Protein AF-A0A920AXR0-F1 (afdb_monomer)

Sequence (261 aa):
MNGILFGSPVDGLSISSFVSTNTSGTATLATNGSAYAVGYYDNSTDTWTNYTTGTVGGAGNFDIGKGYQMGTVSGGTQILAFTGTISSSDETQSIINNNAANSGSGRRWNLVANPYPSFINANDDADNTNNFLTTNVNKIDSNFLAIYGWDADGSGYTARGHDYNSNAAVYFAPGQAFMIASDDTSGENITFAEAMQTVSPASSDDFISGDVMENTEIFLRLYSYDELIEDAHIKFQDNMTLGLDPGYDLGIFSRRQTKGC

Radius of gyration: 21.31 Å; Cα contacts (8 Å, |Δi|>4): 565; chains: 1; bounding box: 56×51×58 Å

Nearest PDB structures (foldseek):
  4o8t-assembly1_B  TM=1.792E-01  e=6.322E+00  Streptococcus pneumoniae R6

pLDDT: mean 83.15, std 16.33, range [34.72, 98.31]

Structure (mmCIF, N/CA/C/O backbone):
data_AF-A0A920AXR0-F1
#
_entry.id   AF-A0A920AXR0-F1
#
loop_
_atom_site.group_PDB
_atom_site.id
_atom_site.type_symbol
_atom_site.label_atom_id
_atom_site.label_alt_id
_atom_site.label_comp_id
_atom_site.label_asym_id
_atom_site.label_entity_id
_atom_site.label_seq_id
_atom_site.pdbx_PDB_ins_code
_atom_site.Cartn_x
_atom_site.Cartn_y
_atom_site.Cartn_z
_atom_site.occupancy
_atom_site.B_iso_or_equiv
_atom_site.auth_seq_id
_atom_site.auth_comp_id
_atom_site.auth_asym_id
_atom_site.auth_atom_id
_atom_site.pdbx_PDB_model_num
ATOM 1 N N . MET A 1 1 ? -19.382 9.693 2.787 1.00 42.56 1 MET A N 1
ATOM 2 C CA . MET A 1 1 ? -18.134 9.136 3.344 1.00 42.56 1 MET A CA 1
ATOM 3 C C . MET A 1 1 ? -17.094 9.325 2.267 1.00 42.56 1 MET A C 1
ATOM 5 O O . MET A 1 1 ? -17.361 8.892 1.153 1.00 42.56 1 MET A O 1
ATOM 9 N N . ASN A 1 2 ? -15.992 10.005 2.561 1.00 51.44 2 ASN A N 1
ATOM 10 C CA . ASN A 1 2 ? -14.857 10.049 1.644 1.00 51.44 2 ASN A CA 1
ATOM 11 C C . ASN A 1 2 ? -14.029 8.806 1.971 1.00 51.44 2 ASN A C 1
ATOM 13 O O . ASN A 1 2 ? -13.492 8.709 3.073 1.00 51.44 2 ASN A O 1
ATOM 17 N N . GLY A 1 3 ? -14.076 7.800 1.097 1.00 60.34 3 GLY A N 1
ATOM 18 C CA . GLY A 1 3 ? -13.276 6.589 1.260 1.00 60.34 3 GLY A CA 1
ATOM 19 C C . GLY A 1 3 ? -11.819 6.894 0.930 1.00 60.34 3 GLY A C 1
ATOM 20 O O . GLY A 1 3 ? -11.555 7.537 -0.084 1.00 60.34 3 GLY A O 1
ATOM 21 N N . ILE A 1 4 ? -10.900 6.454 1.786 1.00 82.19 4 ILE A N 1
ATOM 22 C CA . ILE A 1 4 ? -9.450 6.583 1.604 1.00 82.19 4 ILE A CA 1
ATOM 23 C C . ILE A 1 4 ? -8.852 5.176 1.601 1.00 82.19 4 ILE A C 1
ATOM 25 O O . ILE A 1 4 ? -9.351 4.281 2.291 1.00 82.19 4 ILE A O 1
ATOM 29 N N . LEU A 1 5 ? -7.799 4.974 0.815 1.00 90.56 5 LEU A N 1
ATOM 30 C CA . LEU A 1 5 ? -7.034 3.733 0.799 1.00 90.56 5 LEU A CA 1
ATOM 31 C C . LEU A 1 5 ? -5.819 3.869 1.716 1.00 90.56 5 LEU A C 1
ATOM 33 O O . LEU A 1 5 ? -5.106 4.868 1.660 1.00 90.56 5 LEU A O 1
ATOM 37 N N . PHE A 1 6 ? -5.581 2.863 2.550 1.00 92.19 6 PHE A N 1
ATOM 38 C CA . PHE A 1 6 ? -4.518 2.884 3.552 1.00 92.19 6 PHE A CA 1
ATOM 39 C C . PHE A 1 6 ? -3.945 1.493 3.822 1.00 92.19 6 PHE A C 1
ATOM 41 O O . PHE A 1 6 ? -4.569 0.495 3.488 1.00 92.19 6 PHE A O 1
ATOM 48 N N . GLY A 1 7 ? -2.814 1.414 4.506 1.00 93.44 7 GLY A N 1
ATOM 49 C CA . GLY A 1 7 ? -2.329 0.223 5.194 1.00 93.44 7 GLY A CA 1
ATOM 50 C C . GLY A 1 7 ? -1.821 0.578 6.583 1.00 93.44 7 GLY A C 1
ATOM 51 O O . GLY A 1 7 ? -1.706 1.750 6.936 1.00 93.44 7 GLY A O 1
ATOM 52 N N . SER A 1 8 ? -1.554 -0.440 7.396 1.00 93.44 8 SER A N 1
ATOM 53 C CA . SER A 1 8 ? -0.967 -0.220 8.717 1.00 93.44 8 SER A CA 1
ATOM 54 C C . SER A 1 8 ? 0.531 0.075 8.569 1.00 93.44 8 SER A C 1
ATOM 56 O O . SER A 1 8 ? 1.240 -0.794 8.066 1.00 93.44 8 SER A O 1
ATOM 58 N N . PRO A 1 9 ? 1.039 1.231 9.040 1.00 90.38 9 PRO A N 1
ATOM 59 C CA . PRO A 1 9 ? 2.478 1.516 9.086 1.00 90.38 9 PRO A CA 1
ATOM 60 C C . PRO A 1 9 ? 3.168 0.865 10.304 1.00 90.38 9 PRO A C 1
ATOM 62 O O . PRO A 1 9 ? 4.292 1.209 10.667 1.00 90.38 9 PRO A O 1
ATOM 65 N N . VAL A 1 10 ? 2.443 -0.005 11.013 1.00 90.12 10 VAL A N 1
ATOM 66 C CA . VAL A 1 10 ? 2.895 -0.726 12.203 1.00 90.12 10 VAL A CA 1
ATOM 67 C C . VAL A 1 10 ? 2.489 -2.189 12.103 1.00 90.12 10 VAL A C 1
ATOM 69 O O . VAL A 1 10 ? 1.392 -2.512 11.637 1.00 90.12 10 VAL A O 1
ATOM 72 N N . ASP A 1 11 ? 3.348 -3.062 12.602 1.00 88.62 11 ASP A N 1
ATOM 73 C CA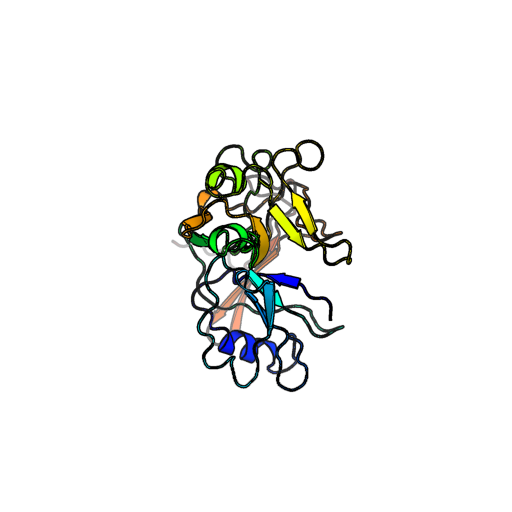 . ASP A 1 11 ? 3.080 -4.483 12.752 1.00 88.62 11 ASP A CA 1
ATOM 74 C C . ASP A 1 11 ? 2.321 -4.773 14.062 1.00 88.62 11 ASP A C 1
ATOM 76 O O . ASP A 1 11 ? 2.301 -3.979 15.012 1.00 88.62 11 ASP A O 1
ATOM 80 N N . GLY A 1 12 ? 1.656 -5.926 14.104 1.00 88.75 12 GLY A N 1
ATOM 81 C CA . GLY A 1 12 ? 0.988 -6.457 15.289 1.00 88.75 12 GLY A CA 1
ATOM 82 C C . GLY A 1 12 ? -0.349 -5.796 15.637 1.00 88.75 12 GLY A C 1
ATOM 83 O O . GLY A 1 12 ? -1.001 -6.216 16.597 1.00 88.75 12 GLY A O 1
ATOM 84 N N . LEU A 1 13 ? -0.796 -4.790 14.878 1.00 93.75 13 LEU A N 1
ATOM 85 C CA . LEU A 1 13 ? -2.069 -4.114 15.123 1.00 93.75 13 LEU A CA 1
ATOM 86 C C . LEU A 1 13 ? -3.248 -4.986 14.673 1.00 93.75 13 LEU A C 1
ATOM 88 O O . LEU A 1 13 ? -3.484 -5.186 13.479 1.00 93.75 13 LEU A O 1
ATOM 92 N N . SER A 1 14 ? -4.039 -5.460 15.639 1.00 96.94 14 SER A N 1
ATOM 93 C CA . SER A 1 14 ? -5.287 -6.159 15.338 1.00 96.94 14 SER A CA 1
ATOM 94 C C . SER A 1 14 ? -6.354 -5.210 14.796 1.00 96.94 14 SER A C 1
ATOM 96 O O . SER A 1 14 ? -6.549 -4.101 15.303 1.00 96.94 14 SER A O 1
ATOM 98 N N . ILE A 1 15 ? -7.103 -5.664 13.790 1.00 97.12 15 ILE A N 1
ATOM 99 C CA . ILE A 1 15 ? -8.173 -4.871 13.165 1.00 97.12 15 ILE A CA 1
ATOM 100 C C . ILE A 1 15 ? -9.278 -4.572 14.190 1.00 97.12 15 ILE A C 1
ATOM 102 O O . ILE A 1 15 ? -9.842 -3.478 14.212 1.00 97.12 15 ILE A O 1
ATOM 106 N N . SER A 1 16 ? -9.552 -5.512 15.098 1.00 96.56 16 SER A N 1
ATOM 107 C CA . SER A 1 16 ? -10.494 -5.315 16.205 1.00 96.56 16 SER A CA 1
ATOM 108 C C . SER A 1 16 ? -10.032 -4.254 17.202 1.00 96.56 16 SER A C 1
ATOM 110 O O . SER A 1 16 ? -10.850 -3.436 17.628 1.00 96.56 16 SER A O 1
ATOM 112 N N . SER A 1 17 ? -8.739 -4.214 17.540 1.00 95.38 17 SER A N 1
ATOM 113 C CA . SER A 1 17 ? -8.171 -3.179 18.411 1.00 95.38 17 SER A CA 1
ATOM 114 C C . SER A 1 17 ? -8.203 -1.808 17.740 1.00 95.38 17 SER A C 1
ATOM 116 O O . SER A 1 17 ? -8.628 -0.833 18.358 1.00 95.38 17 SER A O 1
ATOM 118 N N . PHE A 1 18 ? -7.846 -1.732 16.454 1.00 95.31 18 PHE A N 1
ATOM 119 C CA . PHE A 1 18 ? -7.953 -0.502 15.670 1.00 95.31 18 PHE A CA 1
ATOM 120 C C . PHE A 1 18 ? -9.382 0.045 15.662 1.00 95.31 18 PHE A C 1
ATOM 122 O O . PHE A 1 18 ? -9.596 1.220 15.961 1.00 95.31 18 PHE A O 1
ATOM 129 N N . VAL A 1 19 ? -10.370 -0.809 15.374 1.00 95.56 19 VAL A N 1
ATOM 130 C CA . VAL A 1 19 ? -11.785 -0.422 15.392 1.00 95.56 19 VAL A CA 1
ATOM 131 C C . VAL A 1 19 ? -12.202 0.044 16.784 1.00 95.56 19 VAL A C 1
ATOM 133 O O . VAL A 1 19 ? -12.813 1.102 16.904 1.00 95.56 19 VAL A O 1
ATOM 136 N N . SER A 1 20 ? -11.856 -0.698 17.838 1.00 93.69 20 SER A N 1
ATOM 137 C CA . SER A 1 20 ? -12.181 -0.327 19.220 1.00 93.69 20 SER A CA 1
ATOM 138 C C . SER A 1 20 ? -11.605 1.042 19.582 1.00 93.69 20 SER A C 1
ATOM 140 O O . SER A 1 20 ? -12.337 1.920 20.029 1.00 93.69 20 SER A O 1
ATOM 142 N N . THR A 1 21 ? -10.311 1.251 19.336 1.00 92.94 21 THR A N 1
ATOM 143 C CA . THR A 1 21 ? -9.610 2.508 19.624 1.00 92.94 21 THR A CA 1
ATOM 144 C C . THR A 1 21 ? -10.268 3.681 18.902 1.00 92.94 21 THR A C 1
ATOM 146 O O . THR A 1 21 ? -10.612 4.675 19.537 1.00 92.94 21 THR A O 1
ATOM 149 N N . ASN A 1 22 ? -10.540 3.537 17.603 1.00 92.50 22 ASN A N 1
ATOM 150 C CA . ASN A 1 22 ? -11.031 4.627 16.755 1.00 92.50 22 ASN A CA 1
ATOM 151 C C . ASN A 1 22 ? -12.560 4.815 16.758 1.00 92.50 22 ASN A C 1
ATOM 153 O O . ASN A 1 22 ? -13.075 5.747 16.136 1.00 92.50 22 ASN A O 1
ATOM 157 N N . THR A 1 23 ? -13.303 3.954 17.457 1.00 91.25 23 THR A N 1
ATOM 158 C CA . THR A 1 23 ? -14.745 4.136 17.720 1.00 91.25 23 THR A CA 1
ATOM 159 C C . THR A 1 23 ? -15.048 4.478 19.179 1.00 91.25 23 THR A C 1
ATOM 161 O O . THR A 1 23 ? -16.167 4.888 19.487 1.00 91.25 23 THR A O 1
ATOM 164 N N . SER A 1 24 ? -14.069 4.341 20.078 1.00 85.75 24 SER A N 1
ATOM 165 C CA . SER A 1 24 ? -14.197 4.732 21.481 1.00 85.75 24 SER A CA 1
ATOM 166 C C . SER A 1 24 ? -14.146 6.253 21.669 1.00 85.75 24 SER A C 1
ATOM 168 O O . SER A 1 24 ? -13.489 6.969 20.916 1.00 85.75 24 SER A O 1
ATOM 170 N N . GLY A 1 25 ? -14.838 6.764 22.693 1.00 84.19 25 GLY A N 1
ATOM 171 C CA . GLY A 1 25 ? -14.872 8.200 22.985 1.00 84.19 25 GLY A CA 1
ATOM 172 C C . GLY A 1 25 ? -15.502 9.015 21.851 1.00 84.19 25 GLY A C 1
ATOM 173 O O . GLY A 1 25 ? -16.613 8.719 21.406 1.00 84.19 25 GLY A O 1
ATOM 174 N N . THR A 1 26 ? -14.804 10.057 21.396 1.00 82.56 26 THR A N 1
ATOM 175 C CA . THR A 1 26 ? -15.186 10.797 20.186 1.00 82.56 26 THR A CA 1
ATOM 176 C C . THR A 1 26 ? -14.773 9.978 18.968 1.00 82.56 26 THR A C 1
ATOM 178 O O . THR A 1 26 ? -13.616 10.021 18.559 1.00 82.56 26 THR A O 1
ATOM 181 N N . ALA A 1 27 ? -15.720 9.227 18.403 1.00 83.56 27 ALA A N 1
ATOM 182 C CA . ALA A 1 27 ? -15.464 8.349 17.267 1.00 83.56 27 ALA A CA 1
ATOM 183 C C . ALA A 1 27 ? -14.869 9.107 16.069 1.00 83.56 27 ALA A C 1
ATOM 185 O O . ALA A 1 27 ? -15.409 10.123 15.621 1.00 83.56 27 ALA A O 1
ATOM 186 N N . THR A 1 28 ? -13.779 8.570 15.527 1.00 87.88 28 THR A N 1
ATOM 187 C CA . THR A 1 28 ? -13.103 9.080 14.327 1.00 87.88 28 THR A CA 1
ATOM 188 C C . THR A 1 28 ? -13.319 8.156 13.134 1.00 87.88 28 THR A C 1
ATOM 190 O O . THR A 1 28 ? -13.470 8.642 12.012 1.00 87.88 28 THR A O 1
ATOM 193 N N . LEU A 1 29 ? -13.434 6.845 13.368 1.00 90.81 29 LEU A N 1
ATOM 194 C CA . LEU A 1 29 ? -13.825 5.857 12.364 1.00 90.81 29 LEU A CA 1
ATOM 195 C C . LEU A 1 29 ? -15.343 5.889 12.140 1.00 90.81 29 LEU A C 1
ATOM 197 O O . LEU A 1 29 ? -16.127 5.774 13.086 1.00 90.81 29 LEU A O 1
ATOM 201 N N . ALA A 1 30 ? -15.773 6.014 10.884 1.00 91.62 30 ALA A N 1
ATOM 202 C CA . ALA A 1 30 ? -17.194 6.008 10.560 1.00 91.62 30 ALA A CA 1
ATOM 203 C C . ALA A 1 30 ? -17.813 4.611 10.728 1.00 91.62 30 ALA A C 1
ATOM 205 O O . ALA A 1 30 ? -17.175 3.579 10.518 1.00 91.62 30 ALA A O 1
ATOM 206 N N . THR A 1 31 ? -19.100 4.582 11.069 1.00 92.62 31 THR A N 1
ATOM 207 C CA . THR A 1 31 ? -19.897 3.353 11.157 1.00 92.62 31 THR A CA 1
ATOM 208 C C . THR A 1 31 ? -21.249 3.546 10.480 1.00 92.62 31 THR A C 1
ATOM 210 O O . THR A 1 31 ? -21.750 4.667 10.363 1.00 92.62 31 THR A O 1
ATOM 213 N N . ASN A 1 32 ? -21.842 2.454 10.001 1.00 91.00 32 ASN A N 1
ATOM 214 C CA . ASN A 1 32 ? -23.210 2.430 9.492 1.00 91.00 32 ASN A CA 1
ATOM 215 C C . ASN A 1 32 ? -23.889 1.130 9.931 1.00 91.00 32 ASN A C 1
ATOM 217 O O . ASN A 1 32 ? -23.602 0.051 9.408 1.00 91.00 32 ASN A O 1
ATOM 221 N N . GLY A 1 33 ? -24.763 1.231 10.935 1.00 91.50 33 GLY A N 1
ATOM 222 C CA . GLY A 1 33 ? -25.364 0.062 11.567 1.00 91.50 33 GLY A CA 1
ATOM 223 C C . GLY A 1 33 ? -24.287 -0.853 12.151 1.00 91.50 33 GLY A C 1
ATOM 224 O O . GLY A 1 33 ? -23.524 -0.442 13.019 1.00 91.50 33 GLY A O 1
ATOM 225 N N . SER A 1 34 ? -24.219 -2.092 11.665 1.00 94.31 34 SER A N 1
ATOM 226 C CA . SER A 1 34 ? -23.215 -3.075 12.086 1.00 94.31 34 SER A CA 1
ATOM 227 C C . SER A 1 34 ? -21.897 -3.000 11.314 1.00 94.31 34 SER A C 1
ATOM 229 O O . SER A 1 34 ? -20.988 -3.758 11.642 1.00 94.31 34 SER A O 1
ATOM 231 N N . ALA A 1 35 ? -21.793 -2.174 10.269 1.00 95.62 35 ALA A N 1
ATOM 232 C CA . ALA A 1 35 ? -20.591 -2.062 9.449 1.00 95.62 35 ALA A CA 1
ATOM 233 C C . ALA A 1 35 ? -19.656 -0.970 9.978 1.00 95.62 35 ALA A C 1
ATOM 235 O O . ALA A 1 35 ? -20.089 0.148 10.273 1.00 95.62 35 ALA A O 1
ATOM 236 N N . TYR A 1 36 ? -18.366 -1.283 10.032 1.00 95.50 36 TYR A N 1
ATOM 237 C CA . TYR A 1 36 ? -17.298 -0.312 10.233 1.00 95.50 36 TYR A CA 1
ATOM 238 C C . TYR A 1 36 ? -16.810 0.175 8.871 1.00 95.50 36 TYR A C 1
ATOM 240 O O . TYR A 1 36 ? -16.723 -0.610 7.927 1.00 95.50 36 TYR A O 1
ATOM 248 N N . ALA A 1 37 ? -16.469 1.457 8.754 1.00 94.00 37 ALA A N 1
ATOM 249 C CA . ALA A 1 37 ? -15.839 2.010 7.559 1.00 94.00 37 ALA A CA 1
ATOM 250 C C . ALA A 1 37 ? -14.352 1.631 7.516 1.00 94.00 37 ALA A C 1
ATOM 252 O O . ALA A 1 37 ? -13.482 2.489 7.470 1.00 94.00 37 ALA A O 1
ATOM 253 N N . VAL A 1 38 ? -14.076 0.332 7.599 1.00 95.56 38 VAL A N 1
ATOM 254 C CA . VAL A 1 38 ? -12.781 -0.295 7.364 1.00 95.56 38 VAL A CA 1
ATOM 255 C C . VAL A 1 38 ? -13.034 -1.629 6.671 1.00 95.56 38 VAL A C 1
ATOM 257 O O . VAL A 1 38 ? -13.939 -2.370 7.062 1.00 95.56 38 VAL A O 1
ATOM 260 N N . GLY A 1 39 ? -12.261 -1.943 5.639 1.00 96.12 39 GLY A N 1
ATOM 261 C CA . GLY A 1 39 ? -12.500 -3.120 4.815 1.00 96.12 39 GLY A CA 1
ATOM 262 C C . GLY A 1 39 ? -11.324 -3.490 3.928 1.00 96.12 39 GLY A C 1
ATOM 263 O O . GLY A 1 39 ? -10.346 -2.755 3.844 1.00 96.12 39 GLY A O 1
ATOM 264 N N . TYR A 1 40 ? -11.429 -4.628 3.256 1.00 96.44 40 TYR A N 1
ATOM 265 C CA . TYR A 1 40 ? -10.398 -5.143 2.358 1.00 96.44 40 TYR A CA 1
ATOM 266 C C . TYR A 1 40 ? -10.915 -5.253 0.923 1.00 96.44 40 TYR A C 1
ATOM 268 O O . TYR A 1 40 ? -12.125 -5.348 0.687 1.00 96.44 40 TYR A O 1
ATOM 276 N N . TYR A 1 41 ? -9.973 -5.253 -0.017 1.00 96.88 41 TYR A N 1
ATOM 277 C CA . TYR A 1 41 ? -10.206 -5.582 -1.417 1.00 96.88 41 TYR A CA 1
ATOM 278 C C . TYR A 1 41 ? -9.848 -7.047 -1.677 1.00 96.88 41 TYR A C 1
ATOM 280 O O . TYR A 1 41 ? -8.790 -7.513 -1.248 1.00 96.88 41 TYR A O 1
ATOM 288 N N . ASP A 1 42 ? -10.721 -7.764 -2.377 1.00 96.62 42 ASP A N 1
ATOM 289 C CA . ASP A 1 42 ? -10.474 -9.108 -2.889 1.00 96.62 42 ASP A CA 1
ATOM 290 C C . ASP A 1 42 ? -10.442 -9.067 -4.419 1.00 96.62 42 ASP A C 1
ATOM 292 O O . ASP A 1 42 ? -11.463 -8.883 -5.089 1.00 96.62 42 ASP A O 1
ATOM 296 N N . ASN A 1 43 ? -9.251 -9.259 -4.978 1.00 96.62 43 ASN A N 1
ATOM 297 C CA . ASN A 1 43 ? -9.042 -9.216 -6.418 1.00 96.62 43 ASN A CA 1
ATOM 298 C C . ASN A 1 43 ? -9.470 -10.502 -7.142 1.00 96.62 43 ASN A C 1
ATOM 300 O O . ASN A 1 43 ? -9.579 -10.489 -8.367 1.00 96.62 43 ASN A O 1
ATOM 304 N N . SER A 1 44 ? -9.754 -11.597 -6.431 1.00 96.75 44 SER A N 1
ATOM 305 C CA . SER A 1 44 ? -10.299 -12.818 -7.038 1.00 96.75 44 SER A CA 1
ATOM 306 C C . SER A 1 44 ? -11.754 -12.633 -7.467 1.00 96.75 44 SER A C 1
ATOM 308 O O . SER A 1 44 ? -12.174 -13.136 -8.508 1.00 96.75 44 SER A O 1
ATOM 310 N N . THR A 1 45 ? -12.505 -11.842 -6.698 1.00 95.88 45 THR A N 1
ATOM 311 C CA . THR A 1 45 ? -13.928 -11.566 -6.924 1.00 95.88 45 THR A CA 1
ATOM 312 C C . THR A 1 45 ? -14.214 -10.132 -7.369 1.00 95.88 45 THR A C 1
ATOM 314 O O . THR A 1 45 ? -15.342 -9.837 -7.754 1.00 95.88 45 THR A O 1
ATOM 317 N N . ASP A 1 46 ? -13.204 -9.256 -7.363 1.00 94.75 46 ASP A N 1
ATOM 318 C CA . ASP A 1 46 ? -13.333 -7.812 -7.597 1.00 94.75 46 ASP A CA 1
ATOM 319 C C . ASP A 1 46 ? -14.295 -7.131 -6.613 1.00 94.75 46 ASP A C 1
ATOM 321 O O . ASP A 1 46 ? -15.153 -6.331 -6.992 1.00 94.75 46 ASP A O 1
ATOM 325 N N . THR A 1 47 ? -14.185 -7.488 -5.332 1.00 95.50 47 THR A N 1
ATOM 326 C CA . THR A 1 47 ? -15.108 -7.011 -4.300 1.00 95.50 47 THR A CA 1
ATOM 327 C C . THR A 1 47 ? -14.412 -6.245 -3.189 1.00 95.50 47 THR A C 1
ATOM 329 O O . THR A 1 47 ? -13.278 -6.521 -2.803 1.00 95.50 47 THR A O 1
ATOM 332 N N . TRP A 1 48 ? -15.140 -5.271 -2.652 1.00 94.94 48 TRP A N 1
ATOM 333 C CA . TRP A 1 48 ? -14.766 -4.507 -1.472 1.00 94.94 48 TRP A CA 1
ATOM 334 C C . TRP A 1 48 ? -15.678 -4.911 -0.323 1.00 94.94 48 TRP A C 1
ATOM 336 O O . TRP A 1 48 ? -16.899 -4.767 -0.418 1.00 94.94 48 TRP A O 1
ATOM 346 N N . THR A 1 49 ? -15.095 -5.401 0.768 1.00 96.25 49 THR A N 1
ATOM 347 C CA . THR A 1 49 ? -15.859 -5.912 1.912 1.00 96.25 49 THR A CA 1
ATOM 348 C C . THR A 1 49 ? -15.483 -5.165 3.180 1.00 96.25 49 THR A C 1
ATOM 350 O O . THR A 1 49 ? -14.318 -5.141 3.573 1.00 96.25 49 THR A O 1
ATOM 353 N N . ASN A 1 50 ? -16.481 -4.576 3.842 1.00 96.88 50 ASN A N 1
ATOM 354 C CA . ASN A 1 50 ? -16.306 -3.930 5.141 1.00 96.88 50 ASN A CA 1
ATOM 355 C C . ASN A 1 50 ? -16.361 -4.945 6.280 1.00 96.88 50 ASN A C 1
ATOM 357 O O . ASN A 1 50 ? -17.165 -5.882 6.273 1.00 96.88 50 ASN A O 1
ATOM 361 N N . TYR A 1 51 ? -15.551 -4.708 7.307 1.00 97.56 51 TYR A N 1
ATOM 362 C CA . TYR A 1 51 ? -15.683 -5.420 8.566 1.00 97.56 51 TYR A CA 1
ATOM 363 C C . TYR A 1 51 ? -16.976 -5.012 9.270 1.00 97.56 51 TYR A C 1
ATOM 365 O O . TYR A 1 51 ? -17.436 -3.872 9.206 1.00 97.56 51 TYR A O 1
ATOM 373 N N . THR A 1 52 ? -17.568 -5.970 9.968 1.00 97.62 52 THR A N 1
ATOM 374 C CA . THR A 1 52 ? -18.805 -5.790 10.723 1.00 97.62 52 THR A CA 1
ATOM 375 C C . THR A 1 52 ? -18.587 -6.186 12.171 1.00 97.62 52 THR A C 1
ATOM 377 O O . THR A 1 52 ? -17.601 -6.850 12.495 1.00 97.62 52 THR A O 1
ATOM 380 N N . THR A 1 53 ? -19.537 -5.866 13.044 1.00 95.88 53 THR A N 1
ATOM 381 C CA . THR A 1 53 ? -19.551 -6.357 14.432 1.00 95.88 53 THR A CA 1
ATOM 382 C C . THR A 1 53 ? -19.396 -7.881 14.531 1.00 95.88 53 THR A C 1
ATOM 384 O O . THR A 1 53 ? -18.796 -8.366 15.484 1.00 95.88 53 THR A O 1
ATOM 387 N N . GLY A 1 54 ? -19.888 -8.638 13.541 1.00 96.75 54 GLY A N 1
ATOM 388 C CA . GLY A 1 54 ? -19.785 -10.098 13.500 1.00 96.75 54 GLY A CA 1
ATOM 389 C C . GLY A 1 54 ? -18.476 -10.642 12.919 1.00 96.75 54 GLY A C 1
ATOM 390 O O . GLY A 1 54 ? -18.143 -11.794 13.179 1.00 96.75 54 GLY A O 1
ATOM 391 N N . THR A 1 55 ? -17.728 -9.849 12.146 1.00 97.38 55 THR A N 1
ATOM 392 C CA . THR A 1 55 ? -16.505 -10.314 11.461 1.00 97.38 55 THR A CA 1
ATOM 393 C C . THR A 1 55 ? -15.224 -9.726 12.042 1.00 97.38 55 THR A C 1
ATOM 395 O O . THR A 1 55 ? -14.181 -10.371 11.982 1.00 97.38 55 THR A O 1
ATOM 398 N N . VAL A 1 56 ? -15.286 -8.543 12.662 1.00 96.88 56 VAL A N 1
ATOM 399 C CA . VAL A 1 56 ? -14.099 -7.822 13.146 1.00 96.88 56 VAL A CA 1
ATOM 400 C C . VAL A 1 56 ? -13.336 -8.589 14.234 1.00 96.88 56 VAL A C 1
ATOM 402 O O . VAL A 1 56 ? -12.110 -8.556 14.265 1.00 96.88 56 VAL A O 1
ATOM 405 N N . GLY A 1 57 ? -14.034 -9.333 15.101 1.00 95.69 57 GLY A N 1
ATOM 406 C CA . GLY A 1 57 ? -13.409 -10.079 16.201 1.00 95.69 57 GLY A CA 1
ATOM 407 C C . GLY A 1 57 ? -12.496 -11.223 15.746 1.00 95.69 57 GLY A C 1
ATOM 408 O O . GLY A 1 57 ? -11.578 -11.587 16.475 1.00 95.69 57 GLY A O 1
ATOM 409 N N . GLY A 1 58 ? -12.727 -11.762 14.545 1.00 95.25 58 GLY A N 1
ATOM 410 C CA . GLY A 1 58 ? -11.928 -12.831 13.937 1.00 95.25 58 GLY A CA 1
ATOM 411 C C . GLY A 1 58 ? -11.062 -12.370 12.763 1.00 95.25 58 GLY A C 1
ATOM 412 O O . GLY A 1 58 ? -10.511 -13.214 12.067 1.00 95.25 58 GLY A O 1
ATOM 413 N N . ALA A 1 59 ? -10.962 -11.060 12.518 1.00 95.25 59 ALA A N 1
ATOM 414 C CA . ALA A 1 59 ? -10.264 -10.514 11.353 1.00 95.25 59 ALA A CA 1
ATOM 415 C C . ALA A 1 59 ? -8.730 -10.651 11.426 1.00 95.25 59 ALA A C 1
ATOM 417 O O . ALA A 1 59 ? -8.066 -10.569 10.400 1.00 95.25 59 ALA A O 1
ATOM 418 N N . GLY A 1 60 ? -8.174 -10.872 12.622 1.00 96.56 60 GLY A N 1
ATOM 419 C CA . GLY A 1 60 ? -6.729 -10.928 12.835 1.00 96.56 60 GLY A CA 1
ATOM 420 C C . GLY A 1 60 ? -6.070 -9.547 12.812 1.00 96.56 60 GLY A C 1
ATOM 421 O O . GLY A 1 60 ? -6.686 -8.539 13.184 1.00 96.56 60 GLY A O 1
ATOM 422 N N . ASN A 1 61 ? -4.801 -9.526 12.412 1.00 96.31 61 ASN A N 1
ATOM 423 C CA . ASN A 1 61 ? -4.001 -8.312 12.290 1.00 96.31 61 ASN A CA 1
ATOM 424 C C . ASN A 1 61 ? -4.120 -7.703 10.900 1.00 96.31 61 ASN A C 1
ATOM 426 O O . ASN A 1 61 ? -4.445 -8.396 9.936 1.00 96.31 61 ASN A O 1
ATOM 430 N N . PHE A 1 62 ? -3.844 -6.404 10.803 1.00 96.50 62 PHE A N 1
ATOM 431 C CA . PHE A 1 62 ? -3.497 -5.837 9.511 1.00 96.50 62 PHE A CA 1
ATOM 432 C C . PHE A 1 62 ? -2.238 -6.538 9.000 1.00 96.50 62 PHE A C 1
ATOM 434 O O . PHE A 1 62 ? -1.209 -6.531 9.666 1.00 96.50 62 PHE A O 1
ATOM 441 N N . ASP A 1 63 ? -2.362 -7.170 7.838 1.00 95.75 63 ASP A N 1
ATOM 442 C CA . ASP A 1 63 ? -1.231 -7.717 7.090 1.00 95.75 63 ASP A CA 1
ATOM 443 C C . ASP A 1 63 ? -0.307 -6.575 6.634 1.00 95.75 63 ASP A C 1
ATOM 445 O O . ASP A 1 63 ? -0.790 -5.568 6.099 1.00 95.75 63 ASP A O 1
ATOM 449 N N . ILE A 1 64 ? 0.991 -6.694 6.907 1.00 94.25 64 ILE A N 1
ATOM 450 C CA . ILE A 1 64 ? 1.963 -5.622 6.677 1.00 94.25 64 ILE A CA 1
ATOM 451 C C . ILE A 1 64 ? 2.209 -5.441 5.179 1.00 94.25 64 ILE A C 1
ATOM 453 O O . ILE A 1 64 ? 2.374 -6.402 4.442 1.00 94.25 64 ILE A O 1
ATOM 457 N N . GLY A 1 65 ? 2.183 -4.199 4.699 1.00 95.38 65 GLY A N 1
ATOM 458 C CA . GLY A 1 65 ? 2.298 -3.913 3.266 1.00 95.38 65 GLY A CA 1
ATOM 459 C C . GLY A 1 65 ? 1.015 -4.172 2.461 1.00 95.38 65 GLY A C 1
ATOM 460 O O . GLY A 1 65 ? 0.948 -3.825 1.280 1.00 95.38 65 GLY A O 1
ATOM 461 N N . LYS A 1 66 ? -0.041 -4.717 3.078 1.00 97.12 66 LYS A N 1
ATOM 462 C CA . LYS A 1 66 ? -1.368 -4.837 2.464 1.00 97.12 66 LYS A CA 1
ATOM 463 C C . LYS A 1 66 ? -2.163 -3.550 2.631 1.00 97.12 66 LYS A C 1
ATOM 465 O O . LYS A 1 66 ? -2.174 -2.942 3.702 1.00 97.12 66 LYS A O 1
ATOM 470 N N . GLY A 1 67 ? -2.895 -3.169 1.587 1.00 96.81 67 GLY A N 1
ATOM 471 C CA . GLY A 1 67 ? -3.821 -2.050 1.667 1.00 96.81 67 GLY A CA 1
ATOM 472 C C . GLY A 1 67 ? -5.273 -2.464 1.942 1.00 96.81 67 GLY A C 1
ATOM 473 O O . GLY A 1 67 ? -5.706 -3.600 1.730 1.00 96.81 67 GLY A O 1
ATOM 474 N N . TYR A 1 68 ? -6.031 -1.493 2.428 1.00 96.31 68 TYR A N 1
ATOM 475 C CA . TYR A 1 68 ? -7.383 -1.564 2.958 1.00 96.31 68 TYR A CA 1
ATOM 476 C C . TYR A 1 68 ? -8.121 -0.272 2.588 1.00 96.31 68 TYR A C 1
ATOM 478 O O . TYR A 1 68 ? -7.511 0.745 2.262 1.00 96.31 68 TYR A O 1
ATOM 486 N N . GLN A 1 69 ? -9.447 -0.291 2.656 1.00 93.44 69 GLN A N 1
ATOM 487 C CA . GLN A 1 69 ? -10.266 0.920 2.578 1.00 93.44 69 GLN A CA 1
ATOM 488 C C . GLN A 1 69 ? -10.656 1.375 3.977 1.00 93.44 69 GLN A C 1
ATOM 490 O O . GLN A 1 69 ? -10.967 0.539 4.828 1.00 93.44 69 GLN A O 1
ATOM 495 N N . MET A 1 70 ? -10.707 2.683 4.199 1.00 90.19 70 MET A N 1
ATOM 496 C CA . MET A 1 70 ? -11.252 3.284 5.411 1.00 90.19 70 MET A C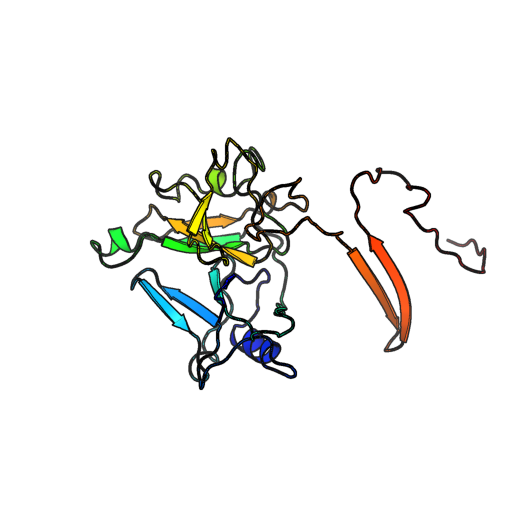A 1
ATOM 497 C C . MET A 1 70 ? -12.142 4.491 5.117 1.00 90.19 70 MET A C 1
ATOM 499 O O . MET A 1 70 ? -12.077 5.090 4.046 1.00 90.19 70 MET A O 1
ATOM 503 N N . GLY A 1 71 ? -12.951 4.883 6.099 1.00 88.31 71 GLY A N 1
ATOM 504 C CA . GLY A 1 71 ? -13.693 6.136 6.091 1.00 88.31 71 GLY A CA 1
ATOM 505 C C . GLY A 1 71 ? -13.783 6.747 7.484 1.00 88.31 71 GLY A C 1
ATOM 506 O O . GLY A 1 71 ? -14.057 6.063 8.472 1.00 88.31 71 GLY A O 1
ATOM 507 N N . THR A 1 72 ? -13.589 8.058 7.561 1.00 87.19 72 THR A N 1
ATOM 508 C CA . THR A 1 72 ? -13.686 8.825 8.806 1.00 87.19 72 THR A CA 1
ATOM 509 C C . THR A 1 72 ? -15.062 9.467 8.973 1.00 87.19 72 THR A C 1
ATOM 511 O O . THR A 1 72 ? -15.843 9.616 8.023 1.00 87.19 72 THR A O 1
ATOM 514 N N . VAL A 1 73 ? -15.393 9.834 10.211 1.00 85.25 73 VAL A N 1
ATOM 515 C CA . VAL A 1 73 ? -16.595 10.616 10.522 1.00 85.25 73 VAL A CA 1
ATOM 516 C C . VAL A 1 73 ? -16.478 12.000 9.877 1.00 85.25 73 VAL A C 1
ATOM 518 O O . VAL A 1 73 ? -15.501 12.719 10.085 1.00 85.25 73 VAL A O 1
ATOM 521 N N . SER A 1 74 ? -17.493 12.389 9.101 1.00 79.69 74 SER A N 1
ATOM 522 C CA . SER A 1 74 ? -17.535 13.701 8.444 1.00 79.69 74 SER A CA 1
ATOM 523 C C . SER A 1 74 ? -17.504 14.831 9.478 1.00 79.69 74 SER A C 1
ATOM 525 O O . SER A 1 74 ? -18.298 14.827 10.417 1.00 79.69 74 SER A O 1
ATOM 527 N N . GLY A 1 75 ? -16.580 15.783 9.313 1.00 69.50 75 GLY A N 1
ATOM 528 C CA . GLY A 1 75 ? -16.390 16.901 10.245 1.00 69.50 75 GLY A CA 1
ATOM 529 C C . GLY A 1 75 ? -15.715 16.533 11.575 1.00 69.50 75 GLY A C 1
ATOM 530 O O . GLY A 1 75 ? -15.634 17.386 12.456 1.00 69.50 75 GLY A O 1
ATOM 531 N N . GLY A 1 76 ? -15.250 15.287 11.741 1.00 67.88 76 GLY A N 1
ATOM 532 C CA . GLY A 1 76 ? -14.419 14.871 12.874 1.00 67.88 76 GLY A CA 1
ATOM 533 C C . GLY A 1 76 ? -12.963 15.329 12.737 1.00 67.88 76 GLY A C 1
ATOM 534 O O . GLY A 1 76 ? -12.600 16.015 11.784 1.00 67.88 76 GLY A O 1
ATOM 535 N N . THR A 1 77 ? -12.097 14.906 13.664 1.00 68.38 77 THR A N 1
ATOM 536 C CA . THR A 1 77 ? -10.652 15.204 13.588 1.00 68.38 77 THR A CA 1
ATOM 537 C C . THR A 1 77 ? -9.986 14.588 12.359 1.00 68.38 77 THR A C 1
ATOM 539 O O . THR A 1 77 ? -8.933 15.058 11.959 1.00 68.38 77 THR A O 1
ATOM 542 N N . GLN A 1 78 ? -10.595 13.550 11.765 1.00 74.00 78 GLN A N 1
ATOM 543 C CA . GLN A 1 78 ? -10.055 12.772 10.638 1.00 74.00 78 GLN A CA 1
ATOM 544 C C . GLN A 1 78 ? -8.707 12.098 10.951 1.00 74.00 78 GLN A C 1
ATOM 546 O O . GLN A 1 78 ? -8.045 11.595 10.053 1.00 74.00 78 GLN A O 1
ATOM 551 N N . ILE A 1 79 ? -8.341 12.031 12.234 1.00 80.44 79 ILE A N 1
ATOM 552 C CA . ILE A 1 79 ? -7.126 11.384 12.723 1.00 80.44 79 ILE A CA 1
ATOM 553 C C . ILE A 1 79 ? -7.505 10.000 13.244 1.00 80.44 79 ILE A C 1
ATOM 555 O O . ILE A 1 79 ? -8.324 9.872 14.158 1.00 80.44 79 ILE A O 1
ATOM 559 N N . LEU A 1 80 ? -6.906 8.970 12.655 1.00 84.81 80 LEU A N 1
ATOM 560 C CA . LEU A 1 80 ? -7.043 7.583 13.085 1.00 84.81 80 LEU A CA 1
ATOM 561 C C . LEU A 1 80 ? -5.734 7.130 13.732 1.00 84.81 80 LEU A C 1
ATOM 563 O O . LEU A 1 80 ? -4.654 7.355 13.193 1.00 84.81 80 LEU A O 1
ATOM 567 N N . ALA A 1 81 ? -5.834 6.503 14.899 1.00 86.94 81 ALA A N 1
ATOM 568 C CA . ALA A 1 81 ? -4.687 6.032 15.655 1.00 86.94 81 ALA A CA 1
ATOM 569 C C . ALA A 1 81 ? -4.285 4.620 15.218 1.00 86.9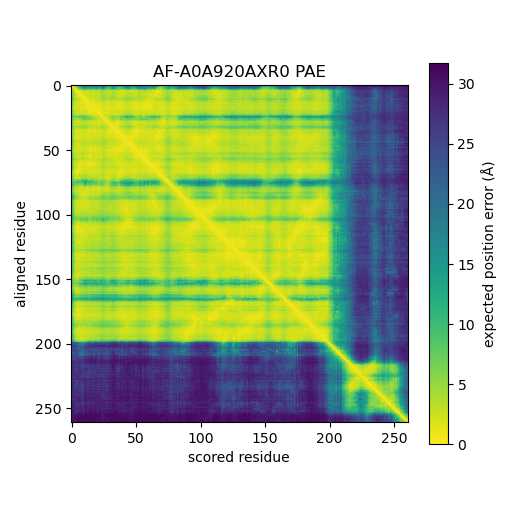4 81 ALA A C 1
ATOM 571 O O . ALA A 1 81 ? -5.097 3.688 15.254 1.00 86.94 81 ALA A O 1
ATOM 572 N N . PHE A 1 82 ? -3.009 4.479 14.871 1.00 89.50 82 PHE A N 1
ATOM 573 C CA . PHE A 1 82 ? -2.321 3.212 14.659 1.00 89.50 82 PHE A CA 1
ATOM 574 C C . PHE A 1 82 ? -1.337 3.015 15.809 1.00 89.50 82 PHE A C 1
ATOM 576 O O . PHE A 1 82 ? -0.557 3.908 16.131 1.00 89.50 82 PHE A O 1
ATOM 583 N N . THR A 1 83 ? -1.396 1.867 16.477 1.00 87.06 83 THR A N 1
ATOM 584 C CA . THR A 1 83 ? -0.525 1.572 17.620 1.00 87.06 83 THR A CA 1
ATOM 585 C C . THR A 1 83 ? -0.012 0.152 17.497 1.00 87.06 83 THR A C 1
ATOM 587 O O . THR A 1 83 ? -0.790 -0.797 17.510 1.00 87.06 83 THR A O 1
ATOM 590 N N . GLY A 1 84 ? 1.300 0.018 17.373 1.00 87.38 84 GLY A N 1
ATOM 591 C CA . GLY A 1 84 ? 1.973 -1.252 17.153 1.00 87.38 84 GLY A CA 1
ATOM 592 C C . GLY A 1 84 ? 3.481 -1.051 17.125 1.00 87.38 84 GLY A C 1
ATOM 593 O O . GLY A 1 84 ? 3.986 -0.023 17.583 1.00 87.38 84 GLY A O 1
ATOM 594 N N . THR A 1 85 ? 4.194 -2.035 16.596 1.00 88.56 85 THR A N 1
ATOM 595 C CA . THR A 1 85 ? 5.649 -1.982 16.435 1.00 88.56 85 THR A CA 1
ATOM 596 C C . THR A 1 85 ? 6.008 -1.488 15.044 1.00 88.56 85 THR A C 1
ATOM 598 O O . THR A 1 85 ? 5.409 -1.917 14.064 1.00 88.56 85 THR A O 1
ATOM 601 N N . ILE A 1 86 ? 6.989 -0.597 14.939 1.00 88.62 86 ILE A N 1
ATOM 602 C CA . ILE A 1 86 ? 7.525 -0.198 13.634 1.00 88.62 86 ILE A CA 1
ATOM 603 C C . ILE A 1 86 ? 8.327 -1.357 13.038 1.00 88.62 86 ILE A C 1
ATOM 605 O O . ILE A 1 86 ? 9.030 -2.055 13.774 1.00 88.62 86 ILE A O 1
ATOM 609 N N . SER A 1 87 ? 8.233 -1.547 11.723 1.00 87.12 87 SER A N 1
ATOM 610 C CA . SER A 1 87 ? 9.167 -2.427 11.026 1.00 87.12 87 SER A CA 1
ATOM 611 C C . SER A 1 87 ? 10.519 -1.731 10.855 1.00 87.12 87 SER A C 1
ATOM 613 O O . SER A 1 87 ? 10.581 -0.535 10.564 1.00 87.12 87 SER A O 1
ATOM 615 N N . SER A 1 88 ? 11.594 -2.491 11.050 1.00 86.88 88 SER A N 1
ATOM 616 C CA . SER A 1 88 ? 12.984 -2.080 10.823 1.00 86.88 88 SER A CA 1
ATOM 617 C C . SER A 1 88 ? 13.710 -3.074 9.909 1.00 86.88 88 SER A C 1
ATOM 619 O O . SER A 1 88 ? 14.891 -3.355 10.101 1.00 86.88 88 SER A O 1
ATOM 621 N N . SER A 1 89 ? 12.969 -3.723 9.013 1.00 92.94 89 SER A N 1
ATOM 622 C CA . SER A 1 89 ? 13.486 -4.695 8.052 1.00 92.94 89 SER A CA 1
ATOM 623 C C . SER A 1 89 ? 12.775 -4.547 6.716 1.00 92.94 89 SER A C 1
ATOM 625 O O . SER A 1 89 ? 11.742 -3.883 6.627 1.00 92.94 89 SER A O 1
ATOM 627 N N . ASP A 1 90 ? 13.315 -5.187 5.681 1.00 96.56 90 ASP A N 1
ATOM 628 C CA . ASP A 1 90 ? 12.605 -5.354 4.416 1.00 96.56 90 ASP A CA 1
ATOM 629 C C . ASP A 1 90 ? 11.275 -6.074 4.660 1.00 96.56 90 ASP A C 1
ATOM 631 O O . ASP A 1 90 ? 11.234 -7.140 5.280 1.00 96.56 90 ASP A O 1
ATOM 635 N N . GLU A 1 91 ? 10.198 -5.494 4.143 1.00 97.00 91 GLU A N 1
ATOM 636 C CA . GLU A 1 91 ? 8.856 -6.055 4.210 1.00 97.00 91 GLU A CA 1
ATOM 637 C C . GLU A 1 91 ? 8.441 -6.615 2.857 1.00 97.00 91 GLU A C 1
ATOM 639 O O . GLU A 1 91 ? 8.855 -6.140 1.796 1.00 97.00 91 GLU A O 1
ATOM 644 N N . THR A 1 92 ? 7.592 -7.639 2.875 1.00 97.38 92 THR A N 1
ATOM 645 C CA . THR A 1 92 ? 7.102 -8.251 1.640 1.00 97.38 92 THR A CA 1
ATOM 646 C C . THR A 1 92 ? 5.604 -8.438 1.664 1.00 97.38 92 THR A C 1
ATOM 648 O O . THR A 1 92 ? 5.066 -8.894 2.667 1.00 97.38 92 THR A O 1
ATOM 651 N N . GLN A 1 93 ? 4.954 -8.188 0.530 1.00 97.50 93 GLN A N 1
ATOM 652 C CA . GLN A 1 93 ? 3.523 -8.413 0.366 1.00 97.50 93 GLN A CA 1
ATOM 653 C C . GLN A 1 93 ? 3.271 -9.346 -0.813 1.00 97.50 93 GLN A C 1
ATOM 655 O O . GLN A 1 93 ? 3.813 -9.150 -1.901 1.00 97.50 93 GLN A O 1
ATOM 660 N N . SER A 1 94 ? 2.414 -10.346 -0.610 1.00 97.62 94 SER A N 1
ATOM 661 C CA . SER A 1 94 ? 2.011 -11.239 -1.693 1.00 97.62 94 SER A CA 1
ATOM 662 C C . SER A 1 94 ? 1.013 -10.559 -2.629 1.00 97.62 94 SER A C 1
ATOM 664 O O . SER A 1 94 ? 0.052 -9.928 -2.174 1.00 97.62 94 SER A O 1
ATOM 666 N N . ILE A 1 95 ? 1.238 -10.722 -3.929 1.00 98.31 95 ILE A N 1
ATOM 667 C CA . ILE A 1 95 ? 0.390 -10.263 -5.024 1.00 98.31 95 ILE A CA 1
ATOM 668 C C . ILE A 1 95 ? 0.140 -11.392 -6.018 1.00 98.31 95 ILE A C 1
ATOM 670 O O . ILE A 1 95 ? 0.945 -12.310 -6.144 1.00 98.31 95 ILE A O 1
ATOM 674 N N . ILE A 1 96 ? -0.988 -11.326 -6.724 1.00 98.19 96 ILE A N 1
ATOM 675 C CA . ILE A 1 96 ? -1.366 -12.323 -7.731 1.00 98.19 96 ILE A CA 1
ATOM 676 C C . ILE A 1 96 ? -2.186 -11.703 -8.861 1.00 98.19 96 ILE A C 1
ATOM 678 O O . ILE A 1 96 ? -3.015 -10.810 -8.651 1.00 98.19 96 ILE A O 1
ATOM 682 N N . ASN A 1 97 ? -2.004 -12.215 -10.073 1.00 98.00 97 ASN A N 1
ATOM 683 C CA . ASN A 1 97 ? -2.832 -11.923 -11.228 1.00 98.00 97 ASN A CA 1
ATOM 684 C C . ASN A 1 97 ? -4.049 -12.857 -11.294 1.00 98.00 97 ASN A C 1
ATOM 686 O O . ASN A 1 97 ? -4.104 -13.795 -12.093 1.00 98.00 97 ASN A O 1
ATOM 690 N N . ASN A 1 98 ? -5.073 -12.567 -10.486 1.00 97.81 98 ASN A N 1
ATOM 691 C CA . ASN A 1 98 ? -6.306 -13.359 -10.465 1.00 97.81 98 ASN A CA 1
ATOM 692 C C . ASN A 1 98 ? -7.122 -13.261 -11.763 1.00 97.81 98 ASN A C 1
ATOM 694 O O . ASN A 1 98 ? -7.941 -14.134 -12.040 1.00 97.81 98 ASN A O 1
ATOM 698 N N . ASN A 1 99 ? -6.886 -12.243 -12.598 1.00 96.06 99 ASN A N 1
ATOM 699 C CA . ASN A 1 99 ? -7.506 -12.179 -13.918 1.00 96.06 99 ASN A CA 1
ATOM 700 C C . ASN A 1 99 ? -7.005 -13.322 -14.808 1.00 96.06 99 ASN A C 1
ATOM 702 O O . ASN A 1 99 ? -7.809 -14.088 -15.328 1.00 96.06 99 ASN A O 1
ATOM 706 N N . ALA A 1 100 ? -5.689 -13.467 -14.955 1.00 95.31 100 ALA A N 1
ATOM 707 C CA . ALA A 1 100 ? -5.115 -14.529 -15.772 1.00 95.31 100 ALA A CA 1
ATOM 708 C C . ALA A 1 100 ? -5.251 -15.906 -15.099 1.00 95.31 100 ALA A C 1
ATOM 710 O O . ALA A 1 100 ? -5.650 -16.863 -15.764 1.00 95.31 100 ALA A O 1
ATOM 711 N N . ALA A 1 101 ? -5.020 -15.997 -13.783 1.00 96.62 101 ALA A N 1
ATOM 712 C CA . ALA A 1 101 ? -5.113 -17.252 -13.030 1.00 96.62 101 ALA A CA 1
ATOM 713 C C . ALA A 1 101 ? -6.505 -17.905 -13.116 1.00 96.62 101 ALA A C 1
ATOM 715 O O . ALA A 1 101 ? -6.619 -19.125 -13.213 1.00 96.62 101 ALA A O 1
ATOM 716 N N . ASN A 1 102 ? -7.567 -17.095 -13.165 1.00 95.31 102 ASN A N 1
ATOM 717 C CA . ASN A 1 102 ? -8.949 -17.574 -13.181 1.00 95.31 102 ASN A CA 1
ATOM 718 C C . ASN A 1 102 ? -9.641 -17.355 -14.539 1.00 95.31 102 ASN A C 1
ATOM 720 O O . ASN A 1 102 ? -10.855 -17.160 -14.599 1.00 95.31 102 ASN A O 1
ATOM 724 N N . SER A 1 103 ? -8.889 -17.375 -15.648 1.00 94.31 103 SER A N 1
ATOM 725 C CA . SER A 1 103 ? -9.445 -17.305 -17.016 1.00 94.31 103 SER A CA 1
ATOM 726 C C . SER A 1 103 ? -10.365 -16.095 -17.266 1.00 94.31 103 SER A C 1
ATOM 728 O O . SER A 1 103 ? -11.411 -16.202 -17.905 1.00 94.31 103 SER A O 1
ATOM 730 N N . GLY A 1 104 ? -9.986 -14.933 -16.739 1.00 91.62 104 GLY A N 1
ATOM 731 C CA . GLY A 1 104 ? -10.721 -13.670 -16.819 1.00 91.62 104 GLY A CA 1
ATOM 732 C C . GLY A 1 104 ? -11.657 -13.400 -15.637 1.00 91.62 104 GLY A C 1
ATOM 733 O O . GLY A 1 104 ? -12.192 -12.295 -15.539 1.00 91.62 104 GLY A O 1
ATOM 734 N N . SER A 1 105 ? -11.842 -14.361 -14.726 1.00 90.06 105 SER A N 1
ATOM 735 C CA . SER A 1 105 ? -12.653 -14.200 -13.514 1.00 90.06 105 SER A CA 1
ATOM 736 C C . SER A 1 105 ? -11.833 -13.574 -12.380 1.00 90.06 105 SER A C 1
ATOM 738 O O . SER A 1 105 ? -11.254 -14.275 -11.561 1.00 90.06 105 SER A O 1
ATOM 740 N N . GLY A 1 106 ? -11.771 -12.245 -12.336 1.00 94.19 106 GLY A N 1
ATOM 741 C CA . GLY A 1 106 ? -11.055 -11.495 -11.301 1.00 94.19 106 GLY A CA 1
ATOM 742 C C . GLY A 1 106 ? -10.187 -10.388 -11.888 1.00 94.19 106 GLY A C 1
ATOM 743 O O . GLY A 1 106 ? -10.276 -10.042 -13.075 1.00 94.19 106 GLY A O 1
ATOM 744 N N . ARG A 1 107 ? -9.325 -9.811 -11.054 1.00 96.81 107 ARG A N 1
ATOM 745 C CA . ARG A 1 107 ? -8.456 -8.684 -11.396 1.00 96.81 107 ARG A CA 1
ATOM 746 C C . ARG A 1 107 ? -6.993 -9.017 -11.148 1.00 96.81 107 ARG A C 1
ATOM 748 O O . ARG A 1 107 ? -6.649 -9.817 -10.290 1.00 96.81 107 ARG A O 1
ATOM 755 N N . ARG A 1 108 ? -6.129 -8.359 -11.920 1.00 96.56 108 ARG A N 1
ATOM 756 C CA . ARG A 1 108 ? -4.673 -8.372 -11.711 1.00 96.56 108 ARG A CA 1
ATOM 757 C C . ARG A 1 108 ? -4.203 -7.373 -10.655 1.00 96.56 108 ARG A C 1
ATOM 759 O O . ARG A 1 108 ? -3.037 -7.366 -10.286 1.00 96.56 108 ARG A O 1
ATOM 766 N N . TRP A 1 109 ? -5.115 -6.503 -10.231 1.00 97.38 109 TRP A N 1
ATOM 767 C CA . TRP A 1 109 ? -4.855 -5.407 -9.314 1.00 97.38 109 TRP A CA 1
ATOM 768 C C . TRP A 1 109 ? -4.768 -5.932 -7.890 1.00 97.38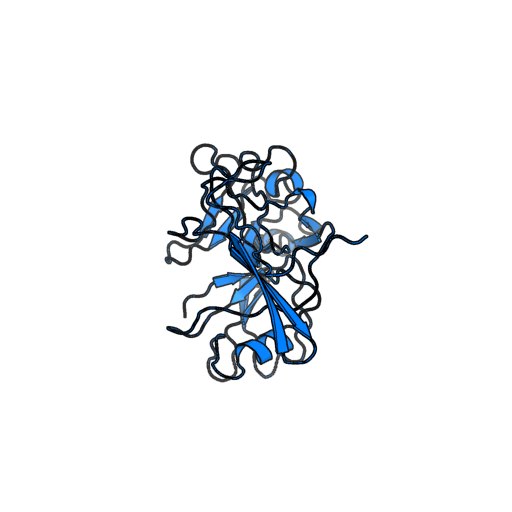 109 TRP A C 1
ATOM 770 O O . TRP A 1 109 ? -5.633 -6.686 -7.456 1.00 97.38 109 TRP A O 1
ATOM 780 N N . ASN A 1 110 ? -3.719 -5.547 -7.182 1.00 98.25 110 ASN A N 1
ATOM 781 C CA . ASN A 1 110 ? -3.504 -5.866 -5.783 1.00 98.25 110 ASN A CA 1
ATOM 782 C C . ASN A 1 110 ? -3.394 -4.546 -5.031 1.00 98.25 110 ASN A C 1
ATOM 784 O O . ASN A 1 110 ? -2.649 -3.659 -5.450 1.00 98.25 110 ASN A O 1
ATOM 788 N N . LEU A 1 111 ? -4.160 -4.421 -3.950 1.00 97.75 111 LEU A N 1
ATOM 789 C CA . LEU A 1 111 ? -4.118 -3.252 -3.089 1.00 97.75 111 LEU A CA 1
ATOM 790 C C . LEU A 1 111 ? -3.022 -3.458 -2.046 1.00 97.75 111 LEU A C 1
ATOM 792 O O . LEU A 1 111 ? -3.146 -4.307 -1.160 1.00 97.75 111 LEU A O 1
ATOM 796 N N . VAL A 1 112 ? -1.961 -2.676 -2.163 1.00 97.81 112 VAL A N 1
ATOM 797 C CA . VAL A 1 112 ? -0.787 -2.716 -1.289 1.00 97.81 112 VAL A CA 1
ATOM 798 C C . VAL A 1 112 ? -0.593 -1.342 -0.659 1.00 97.81 112 VAL A C 1
ATOM 800 O O . VAL A 1 112 ? -1.231 -0.375 -1.072 1.00 97.81 112 VAL A O 1
ATOM 803 N N . ALA A 1 113 ? 0.232 -1.247 0.371 1.00 96.19 113 ALA A N 1
ATOM 804 C CA . ALA A 1 113 ? 0.437 -0.008 1.099 1.00 96.19 113 ALA A CA 1
ATOM 805 C C . ALA A 1 113 ? 1.860 0.117 1.610 1.00 96.19 113 ALA A C 1
ATOM 807 O O . ALA A 1 113 ? 2.512 -0.889 1.862 1.00 96.19 113 ALA A O 1
ATOM 808 N N . ASN A 1 114 ? 2.311 1.353 1.808 1.00 95.25 114 ASN A N 1
ATOM 809 C CA . ASN A 1 114 ? 3.581 1.618 2.464 1.00 95.25 114 ASN A CA 1
ATOM 810 C C . ASN A 1 114 ? 3.553 1.073 3.913 1.00 95.25 114 ASN A C 1
ATOM 812 O O . ASN A 1 114 ? 2.763 1.573 4.723 1.00 95.25 114 ASN A O 1
ATOM 816 N N . PRO A 1 115 ? 4.387 0.069 4.252 1.00 95.62 115 PRO A N 1
ATOM 817 C CA . PRO A 1 115 ? 4.406 -0.537 5.582 1.00 95.62 115 PRO A CA 1
ATOM 818 C C . PRO A 1 115 ? 5.168 0.299 6.618 1.00 95.62 115 PRO A C 1
ATOM 820 O O . PRO A 1 115 ? 5.145 -0.036 7.801 1.00 95.62 115 PRO A O 1
ATOM 823 N N . TYR A 1 116 ? 5.857 1.362 6.198 1.00 93.06 116 TYR A N 1
ATOM 824 C CA . TYR A 1 116 ? 6.738 2.134 7.061 1.00 93.06 116 TYR A CA 1
ATOM 825 C C . TYR A 1 116 ? 6.078 3.416 7.584 1.00 93.06 116 TYR A C 1
ATOM 827 O O . TYR A 1 116 ? 5.238 4.018 6.909 1.00 93.06 116 TYR A O 1
ATOM 835 N N . PRO A 1 117 ? 6.494 3.898 8.770 1.00 89.50 117 PRO A N 1
ATOM 836 C CA . PRO A 1 117 ? 6.107 5.202 9.303 1.00 89.50 117 PRO A CA 1
ATOM 837 C C . PRO A 1 117 ? 6.878 6.373 8.652 1.00 89.50 117 PRO A C 1
ATOM 839 O O . PRO A 1 117 ? 6.924 7.465 9.213 1.00 89.50 117 PRO A O 1
ATOM 842 N N . SER A 1 118 ? 7.511 6.155 7.498 1.00 88.75 118 SER A N 1
ATOM 843 C CA . SER A 1 118 ? 8.277 7.139 6.725 1.00 88.75 118 SER A CA 1
ATOM 844 C C . SER A 1 118 ? 7.830 7.120 5.262 1.00 88.75 118 SER A C 1
ATOM 846 O O . SER A 1 118 ? 7.098 6.217 4.848 1.00 88.75 118 SER A O 1
ATOM 848 N N . PHE A 1 119 ? 8.236 8.118 4.476 1.00 90.75 119 PHE A N 1
ATOM 849 C CA . PHE A 1 119 ? 7.985 8.070 3.041 1.00 90.75 119 PHE A CA 1
ATOM 850 C C . PHE A 1 119 ? 8.838 6.980 2.399 1.00 90.75 119 PHE A C 1
ATOM 852 O O . PHE A 1 119 ? 9.918 6.679 2.894 1.00 90.75 119 PHE A O 1
ATOM 859 N N . ILE A 1 120 ? 8.398 6.427 1.273 1.00 93.62 120 ILE A N 1
ATOM 860 C CA . ILE A 1 120 ? 9.242 5.558 0.441 1.00 93.62 120 ILE A CA 1
ATOM 861 C C . ILE A 1 120 ? 9.391 6.129 -0.968 1.00 93.62 120 ILE A C 1
A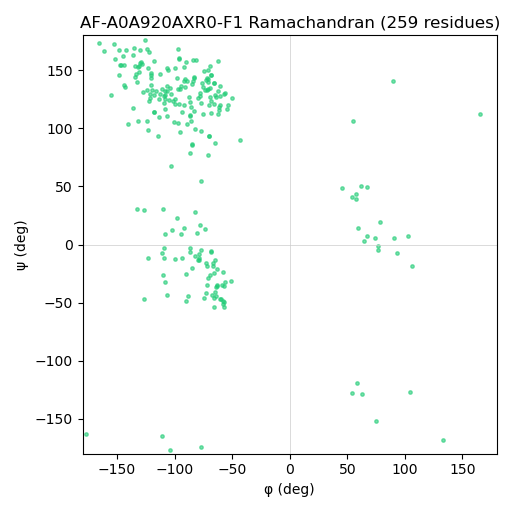TOM 863 O O . ILE A 1 120 ? 8.438 6.683 -1.521 1.00 93.62 120 ILE A O 1
ATOM 867 N N . ASN A 1 121 ? 10.577 5.974 -1.555 1.00 93.88 121 ASN A N 1
ATOM 868 C CA . ASN A 1 121 ? 10.841 6.350 -2.943 1.00 93.88 121 ASN A CA 1
ATOM 869 C C . ASN A 1 121 ? 10.072 5.420 -3.892 1.00 93.88 121 ASN A C 1
ATOM 871 O O . ASN A 1 121 ? 10.237 4.197 -3.855 1.00 93.88 121 ASN A O 1
ATOM 875 N N . ALA A 1 122 ? 9.238 5.983 -4.762 1.00 92.06 122 ALA A N 1
ATOM 876 C CA . ALA A 1 122 ? 8.411 5.200 -5.674 1.00 92.06 122 ALA A CA 1
ATOM 877 C C . ALA A 1 122 ? 9.118 4.876 -6.994 1.00 92.06 122 ALA A C 1
ATOM 879 O O . ALA A 1 122 ? 9.037 3.741 -7.462 1.00 92.06 122 ALA A O 1
ATOM 880 N N . ASN A 1 123 ? 9.786 5.870 -7.586 1.00 89.38 123 ASN A N 1
ATOM 881 C CA . ASN A 1 123 ? 10.403 5.814 -8.912 1.00 89.38 123 ASN A CA 1
ATOM 882 C C . ASN A 1 123 ? 11.894 6.198 -8.889 1.00 89.38 123 ASN A C 1
ATOM 884 O O . ASN A 1 123 ? 12.456 6.557 -7.856 1.00 89.38 123 ASN A O 1
ATOM 888 N N . ASP A 1 124 ? 12.536 6.097 -10.048 1.00 88.38 124 ASP A N 1
ATOM 889 C CA . ASP A 1 124 ? 13.964 6.349 -10.265 1.00 88.38 124 ASP A CA 1
ATOM 890 C C . ASP A 1 124 ? 14.358 7.824 -10.139 1.00 88.38 124 ASP A C 1
ATOM 892 O O . ASP A 1 124 ? 15.492 8.112 -9.756 1.00 88.38 124 ASP A O 1
ATOM 896 N N . ASP A 1 125 ? 13.428 8.747 -10.388 1.00 84.62 125 ASP A N 1
ATOM 897 C CA . ASP A 1 125 ? 13.636 10.173 -10.116 1.00 84.62 125 ASP A CA 1
ATOM 898 C C . ASP A 1 125 ? 13.649 10.497 -8.613 1.00 84.62 125 ASP A C 1
ATOM 900 O O . ASP A 1 125 ? 14.319 11.443 -8.198 1.00 84.62 125 ASP A O 1
ATOM 904 N N . ALA A 1 126 ? 12.933 9.722 -7.787 1.00 87.75 126 ALA A N 1
ATOM 905 C CA . ALA A 1 126 ? 13.004 9.836 -6.329 1.00 87.75 126 ALA A CA 1
ATOM 906 C C . ALA A 1 126 ? 14.309 9.238 -5.780 1.00 87.75 126 ALA A C 1
ATOM 908 O O . ALA A 1 126 ? 14.976 9.867 -4.959 1.00 87.75 126 ALA A O 1
ATOM 909 N N . ASP A 1 127 ? 14.687 8.046 -6.252 1.00 90.75 127 ASP A N 1
ATOM 910 C CA . ASP A 1 127 ? 15.997 7.438 -6.009 1.00 90.75 127 ASP A CA 1
ATOM 911 C C . ASP A 1 127 ? 16.338 6.438 -7.121 1.00 90.75 127 ASP A C 1
ATOM 913 O O . ASP A 1 127 ? 15.571 5.521 -7.416 1.00 90.75 127 ASP A O 1
ATOM 917 N N . ASN A 1 128 ? 17.523 6.568 -7.716 1.00 87.31 128 ASN A N 1
ATOM 918 C CA . ASN A 1 128 ? 17.919 5.785 -8.888 1.00 87.31 128 ASN A CA 1
ATOM 919 C C . ASN A 1 128 ? 18.100 4.275 -8.632 1.00 87.31 128 ASN A C 1
ATOM 921 O O . ASN A 1 128 ? 18.172 3.502 -9.589 1.00 87.31 128 ASN A O 1
ATOM 925 N N . THR A 1 129 ? 18.210 3.853 -7.371 1.00 88.56 129 THR A N 1
ATOM 926 C CA . THR A 1 129 ? 18.543 2.477 -6.981 1.00 88.56 129 THR A CA 1
ATOM 927 C C . THR A 1 129 ? 17.522 1.910 -6.003 1.00 88.56 129 THR A C 1
ATOM 929 O O . THR A 1 129 ? 17.054 0.787 -6.183 1.00 88.56 129 THR A O 1
ATOM 932 N N . ASN A 1 130 ? 17.171 2.675 -4.972 1.00 92.75 130 ASN A N 1
ATOM 933 C CA . ASN A 1 130 ? 16.325 2.258 -3.862 1.00 92.75 130 ASN A CA 1
ATOM 934 C C . ASN A 1 130 ? 14.921 2.839 -4.026 1.00 92.75 130 ASN A C 1
ATOM 936 O O . ASN A 1 130 ? 14.497 3.687 -3.240 1.00 92.75 130 ASN A O 1
ATOM 940 N N . ASN A 1 131 ? 14.203 2.377 -5.050 1.00 94.06 131 ASN A N 1
ATOM 941 C CA . ASN A 1 131 ? 12.812 2.748 -5.284 1.00 94.06 131 ASN A CA 1
ATOM 942 C C . ASN A 1 131 ? 11.926 1.531 -5.565 1.00 94.06 131 ASN A C 1
ATOM 944 O O . ASN A 1 131 ? 12.377 0.504 -6.081 1.00 94.06 131 ASN A O 1
ATOM 948 N N . PHE A 1 132 ? 10.644 1.668 -5.234 1.00 96.94 132 PHE A N 1
ATOM 949 C CA . PHE A 1 132 ? 9.679 0.579 -5.295 1.00 96.94 132 PHE A CA 1
ATOM 950 C C . PHE A 1 132 ? 9.525 -0.018 -6.702 1.00 96.94 132 PHE A C 1
ATOM 952 O O . PHE A 1 132 ? 9.517 -1.245 -6.839 1.00 96.94 132 PHE A O 1
ATOM 959 N N . LEU A 1 133 ? 9.386 0.815 -7.741 1.00 94.81 133 LEU A N 1
ATOM 960 C CA . LEU A 1 133 ? 9.137 0.350 -9.110 1.00 94.81 133 LEU A CA 1
ATOM 961 C C . LEU A 1 133 ? 10.324 -0.437 -9.666 1.00 94.81 133 LEU A C 1
ATOM 963 O O . LEU A 1 133 ? 10.129 -1.531 -10.194 1.00 94.81 133 LEU A O 1
ATOM 967 N N . THR A 1 134 ? 11.548 0.063 -9.491 1.00 94.31 134 THR A N 1
ATOM 968 C CA . THR A 1 134 ? 12.763 -0.620 -9.950 1.00 94.31 134 THR A CA 1
ATOM 969 C C . THR A 1 134 ? 12.957 -1.949 -9.225 1.00 94.31 134 THR A C 1
ATOM 971 O O . THR A 1 134 ? 13.243 -2.960 -9.867 1.00 94.31 134 THR A O 1
ATOM 974 N N . THR A 1 135 ? 12.772 -1.992 -7.902 1.00 97.06 135 THR A N 1
ATOM 975 C CA . THR A 1 135 ? 12.928 -3.237 -7.131 1.00 97.06 135 THR A CA 1
ATOM 976 C C . THR A 1 135 ? 11.906 -4.300 -7.529 1.00 97.06 135 THR A C 1
ATOM 978 O O . THR A 1 135 ? 12.245 -5.482 -7.594 1.00 97.06 135 THR A O 1
ATOM 981 N N . ASN A 1 136 ? 10.677 -3.893 -7.851 1.00 97.44 136 ASN A N 1
ATOM 982 C CA . ASN A 1 136 ? 9.572 -4.802 -8.152 1.00 97.44 136 ASN A CA 1
ATOM 983 C C . ASN A 1 136 ? 9.268 -4.935 -9.653 1.00 97.44 136 ASN A C 1
ATOM 985 O O . ASN A 1 136 ? 8.250 -5.513 -10.022 1.00 97.44 136 ASN A O 1
ATOM 989 N N . VAL A 1 137 ? 10.150 -4.456 -10.535 1.00 95.06 137 VAL A N 1
ATOM 990 C CA . VAL A 1 137 ? 9.899 -4.381 -11.987 1.00 95.06 137 VAL A CA 1
ATOM 991 C C . VAL A 1 137 ? 9.535 -5.725 -12.629 1.00 95.06 137 VAL A C 1
ATOM 993 O O . VAL A 1 137 ? 8.733 -5.769 -13.553 1.00 95.06 137 VAL A O 1
ATOM 996 N N . ASN A 1 138 ? 10.083 -6.831 -12.118 1.00 95.00 138 ASN A N 1
ATOM 997 C CA . ASN A 1 138 ? 9.818 -8.190 -12.612 1.00 95.00 138 ASN A CA 1
ATOM 998 C C . ASN A 1 138 ? 8.655 -8.891 -11.882 1.00 95.00 138 ASN A C 1
ATOM 1000 O O . ASN A 1 138 ? 8.602 -10.117 -11.902 1.00 95.00 138 ASN A O 1
ATOM 1004 N N . LYS A 1 139 ? 7.852 -8.128 -11.133 1.00 97.38 139 LYS A N 1
ATOM 1005 C CA . LYS A 1 139 ? 6.683 -8.570 -10.348 1.00 97.38 139 LYS A CA 1
ATOM 1006 C C . LYS A 1 139 ? 5.405 -7.834 -10.752 1.00 97.38 139 LYS A C 1
ATOM 1008 O O . LYS A 1 139 ? 4.300 -8.136 -10.298 1.00 97.38 139 LYS A O 1
ATOM 1013 N N . ILE A 1 140 ? 5.578 -6.774 -11.541 1.00 94.31 140 ILE A N 1
ATOM 1014 C CA . ILE A 1 140 ? 4.520 -5.892 -12.007 1.00 94.31 140 ILE A CA 1
ATOM 1015 C C . ILE A 1 140 ? 4.372 -6.121 -13.509 1.00 94.31 140 ILE A C 1
ATOM 1017 O O . ILE A 1 140 ? 5.358 -6.145 -14.244 1.00 94.31 140 ILE A O 1
ATOM 1021 N N . ASP A 1 141 ? 3.134 -6.272 -13.978 1.00 93.12 141 ASP A N 1
ATOM 1022 C CA . ASP A 1 141 ? 2.827 -6.432 -15.401 1.00 93.12 141 ASP A CA 1
ATOM 1023 C C . ASP A 1 141 ? 3.456 -5.289 -16.200 1.00 93.12 141 ASP A C 1
ATOM 1025 O O . ASP A 1 141 ? 3.139 -4.121 -15.988 1.00 93.12 141 ASP A O 1
ATOM 1029 N N . SER A 1 142 ? 4.337 -5.631 -17.140 1.00 89.94 142 SER A N 1
ATOM 1030 C CA . SER A 1 142 ? 5.103 -4.656 -17.925 1.00 89.94 142 SER A CA 1
ATOM 1031 C C . SER A 1 142 ? 4.237 -3.670 -18.718 1.00 89.94 142 SER A C 1
ATOM 1033 O O . SER A 1 142 ? 4.684 -2.560 -18.998 1.00 89.94 142 SER A O 1
ATOM 1035 N N . ASN A 1 143 ? 2.987 -4.020 -19.048 1.00 88.44 143 ASN A N 1
ATOM 1036 C CA . ASN A 1 143 ? 2.048 -3.096 -19.702 1.00 88.44 143 ASN A CA 1
ATOM 1037 C C . ASN A 1 143 ? 1.402 -2.099 -18.725 1.00 88.44 143 ASN A C 1
ATOM 1039 O O . ASN A 1 143 ? 0.756 -1.144 -19.151 1.00 88.44 143 ASN A O 1
ATOM 1043 N N . PHE A 1 144 ? 1.542 -2.347 -17.425 1.00 91.12 144 PHE A N 1
ATOM 1044 C CA . PHE A 1 144 ? 0.957 -1.598 -16.315 1.00 91.12 144 PHE A CA 1
ATOM 1045 C C . PHE A 1 144 ? 2.017 -1.302 -15.242 1.00 91.12 144 PHE A C 1
ATOM 1047 O O . PHE A 1 144 ? 1.687 -1.238 -14.058 1.00 91.12 144 PHE A O 1
ATOM 1054 N N . LEU A 1 145 ? 3.285 -1.143 -15.651 1.00 90.94 145 LEU A N 1
ATOM 1055 C CA . LEU A 1 145 ? 4.417 -0.849 -14.770 1.00 90.94 145 LEU A CA 1
ATOM 1056 C C . LEU A 1 145 ? 4.321 0.586 -14.240 1.00 90.94 145 LEU A C 1
ATOM 1058 O O . LEU A 1 145 ? 4.967 1.514 -14.722 1.00 90.94 145 LEU A O 1
ATOM 1062 N N . ALA A 1 146 ? 3.439 0.761 -13.271 1.00 91.69 146 ALA A N 1
ATOM 1063 C CA . ALA A 1 146 ? 3.180 1.999 -12.574 1.00 91.69 146 ALA A CA 1
ATOM 1064 C C . ALA A 1 146 ? 2.456 1.685 -11.267 1.00 91.69 146 ALA A C 1
ATOM 1066 O O . ALA A 1 146 ? 1.918 0.594 -11.057 1.00 91.69 146 ALA A O 1
ATOM 1067 N N . ILE A 1 147 ? 2.404 2.691 -10.409 1.00 92.00 147 ILE A N 1
ATOM 1068 C CA . ILE A 1 147 ? 1.608 2.662 -9.196 1.00 92.00 147 ILE A CA 1
ATOM 1069 C C . ILE A 1 147 ? 0.361 3.505 -9.404 1.00 92.00 147 ILE A C 1
ATOM 1071 O O . ILE A 1 147 ? 0.428 4.612 -9.929 1.00 92.00 147 ILE A O 1
ATOM 1075 N N . TYR A 1 148 ? -0.785 2.980 -8.991 1.00 92.62 148 TYR A N 1
ATOM 1076 C CA . TYR A 1 148 ? -2.081 3.612 -9.188 1.00 92.62 148 TYR A CA 1
ATOM 1077 C C . TYR A 1 148 ? -2.642 3.994 -7.823 1.00 92.62 148 TYR A C 1
ATOM 1079 O O . TYR A 1 148 ? -3.265 3.172 -7.149 1.00 92.62 148 TYR A O 1
ATOM 1087 N N . GLY A 1 149 ? -2.399 5.227 -7.388 1.00 87.75 149 GLY A N 1
ATOM 1088 C CA . GLY A 1 149 ? -2.981 5.726 -6.139 1.00 87.75 149 GLY A CA 1
ATOM 1089 C C . GLY A 1 149 ? -4.306 6.431 -6.377 1.00 87.75 149 GLY A C 1
ATOM 1090 O O . GLY A 1 149 ? -4.583 6.913 -7.476 1.00 87.75 149 GLY A O 1
ATOM 1091 N N . TRP A 1 150 ? -5.138 6.410 -5.341 1.00 83.88 150 TRP A N 1
ATOM 1092 C CA . TRP A 1 150 ? -6.483 6.964 -5.361 1.00 83.88 150 TRP A CA 1
ATOM 1093 C C . TRP A 1 150 ? -6.463 8.450 -5.016 1.00 83.88 150 TRP A C 1
ATOM 1095 O O . TRP A 1 150 ? -6.036 8.832 -3.927 1.00 83.88 150 TRP A O 1
ATOM 1105 N N . ASP A 1 151 ? -6.994 9.263 -5.916 1.00 74.88 151 ASP A N 1
ATOM 1106 C CA . ASP A 1 151 ? -7.171 10.691 -5.732 1.00 74.88 151 ASP A CA 1
ATOM 1107 C C . ASP A 1 151 ? -8.519 10.937 -5.031 1.00 74.88 151 ASP A C 1
ATOM 1109 O O . ASP A 1 151 ? -9.613 10.713 -5.567 1.00 74.88 151 ASP A O 1
ATOM 1113 N N . ALA A 1 152 ? -8.443 11.386 -3.776 1.00 67.69 152 ALA A N 1
ATOM 1114 C CA . ALA A 1 152 ? -9.609 11.576 -2.909 1.00 67.69 152 ALA A CA 1
ATOM 1115 C C . ALA A 1 152 ? -10.546 12.721 -3.355 1.00 67.69 152 ALA A C 1
ATOM 1117 O O . ALA A 1 152 ? -11.623 12.891 -2.777 1.00 67.69 152 ALA A O 1
ATOM 1118 N N . ASP A 1 153 ? -10.168 13.484 -4.386 1.00 68.75 153 ASP A N 1
ATOM 1119 C CA . ASP A 1 153 ? -10.971 14.539 -5.014 1.00 68.75 153 ASP A CA 1
ATOM 1120 C C . ASP A 1 153 ? -12.068 14.000 -5.957 1.00 68.75 153 ASP A C 1
ATOM 1122 O O . ASP A 1 153 ? -12.908 14.759 -6.445 1.00 68.75 153 ASP A O 1
ATOM 1126 N N . GLY A 1 154 ? -12.098 12.680 -6.173 1.00 67.12 154 GLY A N 1
ATOM 1127 C CA . GLY A 1 154 ? -13.080 11.999 -7.014 1.00 67.12 154 GLY A CA 1
ATOM 1128 C C . GLY A 1 154 ? -12.666 11.862 -8.479 1.00 67.12 154 GLY A C 1
ATOM 1129 O O . GLY A 1 154 ? -13.465 11.364 -9.275 1.00 67.12 154 GLY A O 1
ATOM 1130 N N . SER A 1 155 ? -11.442 12.256 -8.842 1.00 74.69 155 SER A N 1
ATOM 1131 C CA . SER A 1 155 ? -10.877 12.029 -10.179 1.00 74.69 155 SER A CA 1
ATOM 1132 C C . SER A 1 155 ? -10.487 10.564 -10.433 1.00 74.69 155 SER A C 1
ATOM 1134 O O . SER A 1 155 ? -10.400 10.142 -11.588 1.00 74.69 155 SER A O 1
ATOM 1136 N N . GLY A 1 156 ? -10.391 9.749 -9.378 1.00 82.69 156 GLY A N 1
ATOM 1137 C CA . GLY A 1 156 ? -10.233 8.302 -9.468 1.00 82.69 156 GLY A CA 1
ATOM 1138 C C . GLY A 1 156 ? -8.810 7.859 -9.163 1.00 82.69 156 GLY A C 1
ATOM 1139 O O . GLY A 1 156 ? -8.301 8.155 -8.093 1.00 82.69 156 GLY A O 1
ATOM 1140 N N . TYR A 1 157 ? -8.199 7.081 -10.057 1.00 85.88 157 TYR A N 1
ATOM 1141 C CA . TYR A 1 157 ? -6.820 6.617 -9.891 1.00 85.88 157 TYR A CA 1
ATOM 1142 C C . TYR A 1 157 ? -5.885 7.350 -10.848 1.00 85.88 157 TYR A C 1
ATOM 1144 O O . TYR A 1 157 ? -6.132 7.348 -12.057 1.00 85.88 157 TYR A O 1
ATOM 1152 N N . THR A 1 158 ? -4.761 7.838 -10.328 1.00 86.56 158 THR A N 1
ATOM 1153 C CA . THR A 1 158 ? -3.668 8.385 -11.136 1.00 86.56 158 THR A CA 1
ATOM 1154 C C . THR A 1 158 ? -2.472 7.443 -11.135 1.00 86.56 158 THR A C 1
ATOM 1156 O O . THR A 1 158 ? -1.952 7.052 -10.085 1.00 86.56 158 THR A O 1
ATOM 1159 N N . ALA A 1 159 ? -2.043 7.077 -12.344 1.00 89.12 159 ALA A N 1
ATOM 1160 C CA . ALA A 1 159 ? -0.876 6.240 -12.580 1.00 89.12 159 ALA A CA 1
ATOM 1161 C C . ALA A 1 159 ? 0.410 7.069 -12.463 1.00 89.12 159 ALA A C 1
ATOM 1163 O O . ALA A 1 159 ? 0.571 8.076 -13.154 1.00 89.12 159 ALA A O 1
ATOM 1164 N N . ARG A 1 160 ? 1.335 6.616 -11.619 1.00 85.88 160 ARG A N 1
ATOM 1165 C CA . ARG A 1 160 ? 2.647 7.218 -11.387 1.00 85.88 160 ARG A CA 1
ATOM 1166 C C . ARG A 1 160 ? 3.724 6.161 -11.653 1.00 85.88 160 ARG A C 1
ATOM 1168 O O . ARG A 1 160 ? 3.843 5.188 -10.911 1.00 85.88 160 ARG A O 1
ATOM 1175 N N . GLY A 1 161 ? 4.415 6.301 -12.782 1.00 86.81 161 GLY A N 1
ATOM 1176 C CA . GLY A 1 161 ? 5.514 5.432 -13.224 1.00 86.81 161 GLY A CA 1
ATOM 1177 C C . GLY A 1 161 ? 6.861 6.159 -13.182 1.00 86.81 161 GLY A C 1
ATOM 1178 O O . GLY A 1 161 ? 6.953 7.236 -12.598 1.00 86.81 161 GLY A O 1
ATOM 1179 N N . HIS A 1 162 ? 7.877 5.603 -13.846 1.00 83.25 162 HIS A N 1
ATOM 1180 C CA . HIS A 1 162 ? 9.191 6.245 -13.987 1.00 83.25 162 HIS A CA 1
ATOM 1181 C C . HIS A 1 162 ? 9.086 7.638 -14.632 1.00 83.25 162 HIS A C 1
ATOM 1183 O O . HIS A 1 162 ? 9.409 8.626 -13.993 1.00 83.25 162 HIS A O 1
ATOM 1189 N N . ASP A 1 163 ? 8.452 7.757 -15.802 1.00 76.44 163 ASP A N 1
ATOM 1190 C CA . ASP A 1 163 ? 8.317 9.041 -16.517 1.00 76.44 163 ASP A CA 1
ATOM 1191 C C . ASP A 1 163 ? 7.148 9.933 -16.019 1.00 76.44 163 ASP A C 1
ATOM 1193 O O . ASP A 1 163 ? 6.550 10.696 -16.789 1.00 76.44 163 ASP A O 1
ATOM 1197 N N . TYR A 1 164 ? 6.742 9.825 -14.747 1.00 73.62 164 TYR A N 1
ATOM 1198 C CA . TYR A 1 164 ? 5.606 10.596 -14.223 1.00 73.62 164 TYR A CA 1
ATOM 1199 C C . TYR A 1 164 ? 5.868 12.108 -14.286 1.00 73.62 164 TYR A C 1
ATOM 1201 O O . TYR A 1 164 ? 6.912 12.584 -13.860 1.00 73.62 164 TYR A O 1
ATOM 1209 N N . ASN A 1 165 ? 4.900 12.876 -14.806 1.00 72.69 165 ASN A N 1
ATOM 1210 C CA . ASN A 1 165 ? 4.929 14.344 -14.883 1.00 72.69 165 ASN A CA 1
ATOM 1211 C C . ASN A 1 165 ? 6.265 14.941 -15.383 1.00 72.69 165 ASN A C 1
ATOM 1213 O O . ASN A 1 165 ? 6.791 15.889 -14.806 1.00 72.69 165 ASN A O 1
ATOM 1217 N N . SER A 1 166 ? 6.792 14.410 -16.492 1.00 76.00 166 SER A N 1
ATOM 1218 C CA . SER A 1 166 ? 8.099 14.809 -17.047 1.00 76.00 166 SER A CA 1
ATOM 1219 C C . SER A 1 166 ? 9.265 14.535 -16.089 1.00 76.00 166 SER A C 1
ATOM 1221 O O . SER A 1 166 ? 10.094 15.416 -15.862 1.00 76.00 166 SER A O 1
ATOM 1223 N N . ASN A 1 167 ? 9.323 13.305 -15.573 1.00 75.94 167 ASN A N 1
ATOM 1224 C CA . ASN A 1 167 ? 10.399 12.782 -14.729 1.00 75.94 167 ASN A CA 1
ATOM 1225 C C . ASN A 1 167 ? 10.470 13.466 -13.353 1.00 75.94 167 ASN A C 1
ATOM 1227 O O . ASN A 1 167 ? 11.501 13.980 -12.913 1.00 75.94 167 ASN A O 1
ATOM 1231 N N . ALA A 1 168 ? 9.313 13.546 -12.700 1.00 80.31 168 ALA A N 1
ATOM 1232 C CA . ALA A 1 168 ? 9.183 14.031 -11.339 1.00 80.31 168 ALA A CA 1
ATOM 1233 C C . ALA A 1 168 ? 9.342 12.880 -10.337 1.00 80.31 168 ALA A C 1
ATOM 1235 O O . ALA A 1 168 ? 8.784 11.796 -10.518 1.00 80.31 168 ALA A O 1
ATOM 1236 N N . ALA A 1 169 ? 10.032 13.154 -9.230 1.00 83.19 169 ALA A N 1
ATOM 1237 C CA . ALA A 1 169 ? 10.114 12.237 -8.101 1.00 83.19 169 ALA A CA 1
ATOM 1238 C C . ALA A 1 169 ? 8.721 11.952 -7.522 1.00 83.19 169 ALA A C 1
ATOM 1240 O O . ALA A 1 169 ? 7.925 12.872 -7.320 1.00 83.19 169 ALA A O 1
ATOM 1241 N N . VAL A 1 170 ? 8.443 10.687 -7.219 1.00 86.00 170 VAL A N 1
ATOM 1242 C CA . VAL A 1 170 ? 7.197 10.234 -6.592 1.00 86.00 170 VAL A CA 1
ATOM 1243 C C . VAL A 1 170 ? 7.532 9.546 -5.273 1.00 86.00 170 VAL A C 1
ATOM 1245 O O . VAL A 1 170 ? 8.458 8.735 -5.201 1.00 86.00 170 VAL A O 1
ATOM 1248 N N . TYR A 1 171 ? 6.749 9.844 -4.239 1.00 89.25 171 TYR A N 1
ATOM 1249 C CA . TYR A 1 171 ? 6.894 9.262 -2.908 1.00 89.25 171 TYR A CA 1
ATOM 1250 C C . TYR A 1 171 ? 5.554 8.715 -2.417 1.00 89.25 171 TYR A C 1
ATOM 1252 O O . TYR A 1 171 ? 4.497 9.171 -2.853 1.00 89.25 171 TYR A O 1
ATOM 1260 N N . PHE A 1 172 ? 5.594 7.761 -1.485 1.00 86.00 172 PHE A N 1
ATOM 1261 C CA . PHE A 1 172 ? 4.394 7.300 -0.779 1.00 86.00 172 PHE A CA 1
ATOM 1262 C C . PHE A 1 172 ? 4.457 7.668 0.681 1.00 86.00 172 PHE A C 1
ATOM 1264 O O . PHE A 1 172 ? 5.397 7.275 1.369 1.00 86.00 172 PHE A O 1
ATOM 1271 N N . ALA A 1 173 ? 3.434 8.370 1.155 1.00 87.50 173 ALA A N 1
ATOM 1272 C CA . ALA A 1 173 ? 3.307 8.726 2.555 1.00 87.50 173 ALA A CA 1
ATOM 1273 C C . ALA A 1 173 ? 3.182 7.476 3.450 1.00 87.50 173 ALA A C 1
ATOM 1275 O O . ALA A 1 173 ? 2.782 6.400 2.981 1.00 87.50 173 ALA A O 1
ATOM 1276 N N . PRO A 1 174 ? 3.510 7.594 4.746 1.00 88.62 174 PRO A N 1
ATOM 1277 C CA . PRO A 1 174 ? 3.299 6.527 5.717 1.00 88.62 174 PRO A CA 1
ATOM 1278 C C . PRO A 1 174 ? 1.879 5.956 5.667 1.00 88.62 174 PRO A C 1
ATOM 1280 O O . PRO A 1 174 ? 0.898 6.694 5.768 1.00 88.62 174 PRO A O 1
ATOM 1283 N N . GLY A 1 175 ? 1.753 4.636 5.515 1.00 88.38 175 GLY A N 1
ATOM 1284 C CA . GLY A 1 175 ? 0.454 3.959 5.476 1.00 88.38 175 GLY A CA 1
ATOM 1285 C C . GLY A 1 175 ? -0.415 4.279 4.254 1.00 88.38 175 GLY A C 1
ATOM 1286 O O . GLY A 1 175 ? -1.567 3.852 4.211 1.00 88.38 175 GLY A O 1
ATOM 1287 N N . GLN A 1 176 ? 0.082 5.001 3.249 1.00 89.50 176 GLN A N 1
ATOM 1288 C CA . GLN A 1 176 ? -0.661 5.253 2.017 1.00 89.50 176 GLN A CA 1
ATOM 1289 C C . GLN A 1 176 ? -0.765 3.980 1.173 1.00 89.50 176 GLN A C 1
ATOM 1291 O O . GLN A 1 176 ? 0.232 3.284 0.968 1.00 89.50 176 GLN A O 1
ATOM 1296 N N . ALA A 1 177 ? -1.968 3.680 0.671 1.00 93.94 177 ALA A N 1
ATOM 1297 C CA . ALA A 1 177 ? -2.201 2.520 -0.185 1.00 93.94 177 ALA A CA 1
ATOM 1298 C C . ALA A 1 177 ? -2.423 2.877 -1.652 1.00 93.94 177 ALA A C 1
ATOM 1300 O O . ALA A 1 177 ? -2.944 3.938 -1.998 1.00 93.94 177 ALA A O 1
ATOM 1301 N N . PHE A 1 178 ? -2.065 1.931 -2.509 1.00 94.56 178 PHE A N 1
ATOM 1302 C CA . PHE A 1 178 ? -2.113 2.052 -3.952 1.00 94.56 178 PHE A CA 1
ATOM 1303 C C . PHE A 1 178 ? -2.313 0.686 -4.617 1.00 94.56 178 PHE A C 1
ATOM 1305 O O . PHE A 1 178 ? -2.072 -0.371 -4.031 1.00 94.56 178 PHE A O 1
ATOM 1312 N N . MET A 1 179 ? -2.784 0.705 -5.860 1.00 96.69 179 MET A N 1
ATOM 1313 C CA . MET A 1 179 ? -2.951 -0.491 -6.678 1.00 96.69 179 MET A CA 1
ATOM 1314 C C . MET A 1 179 ? -1.702 -0.749 -7.523 1.00 96.69 179 MET A C 1
ATOM 1316 O O . MET A 1 179 ? -1.138 0.176 -8.112 1.00 96.69 179 MET A O 1
ATOM 1320 N N . ILE A 1 180 ? -1.330 -2.023 -7.643 1.00 97.00 180 ILE A N 1
ATOM 1321 C CA . ILE A 1 180 ? -0.340 -2.519 -8.610 1.00 97.00 180 ILE A CA 1
ATOM 1322 C C . ILE A 1 180 ? -0.881 -3.731 -9.364 1.00 97.00 180 ILE A C 1
ATOM 1324 O O . ILE A 1 180 ? -1.678 -4.505 -8.828 1.00 97.00 180 ILE A O 1
ATOM 1328 N N . ALA A 1 181 ? -0.466 -3.898 -10.617 1.00 96.94 181 ALA A N 1
ATOM 1329 C CA . ALA A 1 181 ? -0.844 -5.042 -11.438 1.00 96.94 181 ALA A CA 1
ATOM 1330 C C . ALA A 1 181 ? 0.216 -6.139 -11.328 1.00 96.94 181 ALA A C 1
ATOM 1332 O O . ALA A 1 181 ? 1.322 -5.943 -11.806 1.00 96.94 181 ALA A O 1
ATOM 1333 N N . SER A 1 182 ? -0.118 -7.291 -10.752 1.00 97.56 182 SER A N 1
ATOM 1334 C CA . SER A 1 182 ? 0.790 -8.446 -10.738 1.00 97.56 182 SER A CA 1
ATOM 1335 C C . SER A 1 182 ? 0.898 -9.071 -12.132 1.00 97.56 182 SER A C 1
ATOM 1337 O O . SER A 1 182 ? -0.102 -9.132 -12.859 1.00 97.56 182 SER A O 1
ATOM 1339 N N . ASP A 1 183 ? 2.082 -9.553 -12.503 1.00 95.81 183 ASP A N 1
ATOM 1340 C CA . ASP A 1 183 ? 2.300 -10.354 -13.713 1.00 95.81 183 ASP A CA 1
ATOM 1341 C C . ASP A 1 183 ? 2.152 -11.868 -13.470 1.00 95.81 183 ASP A C 1
ATOM 1343 O O . ASP A 1 183 ? 1.759 -12.589 -14.390 1.00 95.81 183 ASP A O 1
ATOM 1347 N N . ASP A 1 184 ? 2.371 -12.345 -12.242 1.00 97.19 184 ASP A N 1
ATOM 1348 C CA . ASP A 1 184 ? 2.356 -13.770 -11.906 1.00 97.19 184 ASP A CA 1
ATOM 1349 C C . ASP A 1 184 ? 0.961 -14.355 -11.590 1.00 97.19 184 ASP A C 1
ATOM 1351 O O . ASP A 1 184 ? 0.138 -13.775 -10.881 1.00 97.19 184 ASP A O 1
ATOM 1355 N N . THR A 1 185 ? 0.676 -15.558 -12.100 1.00 96.50 185 THR A N 1
ATOM 1356 C CA . THR A 1 185 ? -0.613 -16.257 -11.905 1.00 96.50 185 THR A CA 1
ATOM 1357 C C . THR A 1 185 ? -0.647 -17.223 -10.723 1.00 96.50 185 THR A C 1
ATOM 1359 O O . THR A 1 185 ? -1.713 -17.734 -10.391 1.00 96.50 185 THR A O 1
ATOM 1362 N N . SER A 1 186 ? 0.503 -17.533 -10.131 1.00 95.88 186 SER A N 1
ATOM 1363 C CA . SER A 1 186 ? 0.648 -18.437 -8.980 1.00 95.88 186 SER A CA 1
ATOM 1364 C C . SER A 1 186 ? 0.787 -17.679 -7.657 1.00 95.88 186 SER A C 1
ATOM 1366 O O . SER A 1 186 ? 0.653 -18.278 -6.591 1.00 95.88 186 SER A O 1
ATOM 1368 N N . GLY A 1 187 ? 1.009 -16.370 -7.738 1.00 94.56 187 GLY A N 1
ATOM 1369 C CA . GLY A 1 187 ? 1.273 -15.490 -6.622 1.00 94.56 187 GLY A CA 1
ATOM 1370 C C . GLY A 1 187 ? 2.765 -15.398 -6.320 1.00 94.56 187 GLY A C 1
ATOM 1371 O O . GLY A 1 187 ? 3.498 -16.387 -6.336 1.00 94.56 187 GLY A O 1
ATOM 1372 N N . GLU A 1 188 ? 3.207 -14.195 -5.987 1.00 97.31 188 GLU A N 1
ATOM 1373 C CA . GLU A 1 188 ? 4.581 -13.921 -5.586 1.00 97.31 188 GLU A CA 1
ATOM 1374 C C . GLU A 1 188 ? 4.654 -12.705 -4.669 1.00 97.31 188 GLU A C 1
ATOM 1376 O O . GLU A 1 188 ? 3.656 -12.022 -4.451 1.00 97.31 188 GLU A O 1
ATOM 1381 N N . ASN A 1 189 ? 5.833 -12.442 -4.114 1.00 98.12 189 ASN A N 1
ATOM 1382 C CA . ASN A 1 189 ? 6.026 -11.351 -3.173 1.00 98.12 189 ASN A CA 1
ATOM 1383 C C . ASN A 1 189 ? 6.720 -10.166 -3.839 1.00 98.12 189 ASN A C 1
ATOM 1385 O O . ASN A 1 189 ? 7.792 -10.321 -4.429 1.00 98.12 189 ASN A O 1
ATOM 1389 N N . ILE A 1 190 ? 6.128 -8.986 -3.672 1.00 98.12 190 ILE A N 1
ATOM 1390 C CA . ILE A 1 190 ? 6.831 -7.712 -3.828 1.00 98.12 190 ILE A CA 1
ATOM 1391 C C . ILE A 1 190 ? 7.606 -7.387 -2.556 1.00 98.12 190 ILE A C 1
ATOM 1393 O O . ILE A 1 190 ? 7.265 -7.869 -1.474 1.00 98.12 190 ILE A O 1
ATOM 1397 N N . THR A 1 191 ? 8.614 -6.535 -2.691 1.00 98.12 191 THR A N 1
ATOM 1398 C CA . THR A 1 191 ? 9.472 -6.077 -1.603 1.00 98.12 191 THR A CA 1
ATOM 1399 C C . THR A 1 191 ? 9.341 -4.572 -1.419 1.00 98.12 191 THR A C 1
ATOM 1401 O O . THR A 1 191 ? 9.518 -3.793 -2.357 1.00 98.12 191 THR A O 1
ATOM 1404 N N . PHE A 1 192 ? 9.086 -4.173 -0.181 1.00 97.56 192 PHE A N 1
ATOM 1405 C CA . PHE A 1 192 ? 9.356 -2.844 0.339 1.00 97.56 192 PHE A CA 1
ATOM 1406 C C . PHE A 1 192 ? 10.695 -2.942 1.066 1.00 97.56 192 PHE A C 1
ATOM 1408 O O . PHE A 1 192 ? 10.768 -3.557 2.124 1.00 97.56 192 PHE A O 1
ATOM 1415 N N . ALA A 1 193 ? 11.772 -2.435 0.469 1.00 96.88 193 ALA A N 1
ATOM 1416 C CA . ALA A 1 193 ? 13.083 -2.510 1.107 1.00 96.88 193 ALA A CA 1
ATOM 1417 C C . ALA A 1 193 ? 13.244 -1.365 2.109 1.00 96.88 193 ALA A C 1
ATOM 1419 O O . ALA A 1 193 ? 12.844 -0.233 1.828 1.00 96.88 193 ALA A O 1
ATOM 1420 N N . GLU A 1 194 ? 13.906 -1.629 3.234 1.00 94.69 194 GLU A N 1
ATOM 1421 C CA . GLU A 1 194 ? 14.165 -0.623 4.268 1.00 94.69 194 GLU A CA 1
ATOM 1422 C C . GLU A 1 194 ? 14.925 0.582 3.684 1.00 94.69 194 GLU A C 1
ATOM 1424 O O . GLU A 1 194 ? 14.653 1.729 4.035 1.00 94.69 194 GLU A O 1
ATOM 1429 N N . ALA A 1 195 ? 15.823 0.323 2.727 1.00 94.19 195 ALA A N 1
ATOM 1430 C CA . ALA A 1 195 ? 16.627 1.328 2.035 1.00 94.19 195 ALA A CA 1
ATOM 1431 C C . ALA A 1 195 ? 15.816 2.311 1.167 1.00 94.19 195 ALA A C 1
ATOM 1433 O O . ALA A 1 195 ? 16.367 3.320 0.735 1.00 94.19 195 ALA A O 1
ATOM 1434 N N . MET A 1 196 ? 14.535 2.034 0.894 1.00 94.69 196 MET A N 1
ATOM 1435 C CA . MET A 1 196 ? 13.653 2.943 0.149 1.00 94.69 196 MET A CA 1
ATOM 1436 C C . MET A 1 196 ? 13.094 4.073 1.020 1.00 94.69 196 MET A C 1
ATOM 1438 O O . MET A 1 196 ? 12.503 5.005 0.476 1.00 94.69 196 MET A O 1
ATOM 1442 N N . GLN A 1 197 ? 13.216 3.974 2.348 1.00 92.75 197 GLN A N 1
ATOM 1443 C CA . GLN A 1 197 ? 12.668 4.957 3.278 1.00 92.75 197 GLN A CA 1
ATOM 1444 C C . GLN A 1 197 ? 13.360 6.319 3.146 1.00 92.75 197 GLN A C 1
ATOM 1446 O O . GLN A 1 197 ? 14.583 6.417 3.055 1.00 92.75 197 GLN A O 1
ATOM 1451 N N . THR A 1 198 ? 12.574 7.390 3.200 1.00 87.06 198 THR A N 1
ATOM 1452 C CA . THR A 1 198 ? 13.038 8.775 3.147 1.00 87.06 198 THR A CA 1
ATOM 1453 C C . THR A 1 198 ? 12.196 9.674 4.054 1.00 87.06 198 THR A C 1
ATOM 1455 O O . THR A 1 198 ? 11.038 9.394 4.368 1.00 87.06 198 THR A O 1
ATOM 1458 N N . VAL A 1 199 ? 12.802 10.775 4.499 1.00 77.38 199 VAL A N 1
ATOM 1459 C CA . VAL A 1 199 ? 12.161 11.835 5.298 1.00 77.38 199 VAL A CA 1
ATOM 1460 C C . VAL A 1 199 ? 11.970 13.133 4.507 1.00 77.38 199 VAL A C 1
ATOM 1462 O O . VAL A 1 199 ? 11.399 14.084 5.027 1.00 77.38 199 VAL A O 1
ATOM 1465 N N . SER A 1 200 ? 12.446 13.185 3.259 1.00 63.38 200 SER A N 1
ATOM 1466 C CA . SER A 1 200 ? 12.317 14.348 2.381 1.00 63.38 200 SER A CA 1
ATOM 1467 C C . SER A 1 200 ? 11.620 13.954 1.085 1.00 63.38 200 SER A C 1
ATOM 1469 O O . SER A 1 200 ? 12.299 13.507 0.158 1.00 63.38 200 SER A O 1
ATOM 1471 N N . PRO A 1 201 ? 10.308 14.196 0.942 1.00 60.41 201 PRO A N 1
ATOM 1472 C CA . PRO A 1 201 ? 9.795 14.539 -0.366 1.00 60.41 201 PRO A CA 1
ATOM 1473 C C . PRO A 1 201 ? 10.327 15.945 -0.647 1.00 60.41 201 PRO A C 1
ATOM 1475 O O . PRO A 1 201 ? 9.779 16.939 -0.175 1.00 60.41 201 PRO A O 1
ATOM 1478 N N . ALA A 1 202 ? 11.470 16.058 -1.324 1.00 49.62 202 ALA A N 1
ATOM 1479 C CA . ALA A 1 202 ? 11.966 17.358 -1.754 1.00 49.62 202 ALA A CA 1
ATOM 1480 C C . ALA A 1 202 ? 10.959 17.928 -2.771 1.00 49.62 202 ALA A C 1
ATOM 1482 O O . ALA A 1 202 ? 11.074 17.713 -3.972 1.00 49.62 202 ALA A O 1
ATOM 1483 N N . SER A 1 203 ? 9.933 18.634 -2.288 1.00 45.59 203 SER A N 1
ATOM 1484 C CA . SER A 1 203 ? 8.938 19.367 -3.079 1.00 45.59 203 SER A CA 1
ATOM 1485 C C . SER A 1 203 ? 8.134 18.560 -4.120 1.00 45.59 203 SER A C 1
ATOM 1487 O O . SER A 1 203 ? 7.872 19.084 -5.203 1.00 45.59 203 SER A O 1
ATOM 1489 N N . SER A 1 204 ? 7.711 17.318 -3.833 1.00 53.06 204 SER A N 1
ATOM 1490 C CA . SER A 1 204 ? 6.856 16.551 -4.764 1.00 53.06 204 SER A CA 1
ATOM 1491 C C . SER A 1 204 ? 5.575 15.968 -4.142 1.00 53.06 204 SER A C 1
ATOM 1493 O O . SER A 1 204 ? 5.479 15.799 -2.931 1.00 53.06 204 SER A O 1
ATOM 1495 N N . ASP A 1 205 ? 4.587 15.746 -5.021 1.00 50.44 205 ASP A N 1
ATOM 1496 C CA . ASP A 1 205 ? 3.207 15.280 -4.790 1.00 50.44 205 ASP A CA 1
ATOM 1497 C C . ASP A 1 205 ? 3.135 13.951 -4.013 1.00 50.44 205 ASP A C 1
ATOM 1499 O O . ASP A 1 205 ? 3.551 12.906 -4.515 1.00 50.44 205 ASP A O 1
ATOM 1503 N N . ASP A 1 206 ? 2.546 13.993 -2.817 1.00 51.91 206 ASP A N 1
ATOM 1504 C CA . ASP A 1 206 ? 2.271 12.863 -1.919 1.00 51.91 206 ASP A CA 1
ATOM 1505 C C . ASP A 1 206 ? 0.820 12.337 -2.041 1.00 51.91 206 ASP A C 1
ATOM 1507 O O . ASP A 1 206 ? 0.292 11.667 -1.148 1.00 51.91 206 ASP A O 1
ATOM 1511 N N . PHE A 1 207 ? 0.174 12.593 -3.186 1.00 48.22 207 PHE A N 1
ATOM 1512 C CA . PHE A 1 207 ? -1.234 12.309 -3.498 1.00 48.22 207 PHE A CA 1
ATOM 1513 C C . PHE A 1 207 ? -2.253 13.086 -2.645 1.00 48.22 207 PHE A C 1
ATOM 1515 O O . PHE A 1 207 ? -3.463 12.880 -2.803 1.00 48.22 207 PHE A O 1
ATOM 1522 N N . ILE A 1 208 ? -1.819 13.986 -1.759 1.00 51.22 208 ILE A N 1
ATOM 1523 C CA . ILE A 1 208 ? -2.703 14.916 -1.064 1.00 51.22 208 ILE A CA 1
ATOM 1524 C C . ILE A 1 208 ? -2.603 16.264 -1.778 1.00 51.22 208 ILE A C 1
ATOM 1526 O O . ILE A 1 208 ? -1.637 17.012 -1.655 1.00 51.22 208 ILE A O 1
ATOM 1530 N N . SER A 1 209 ? -3.638 16.610 -2.547 1.00 43.41 209 SER A N 1
ATOM 1531 C CA . SER A 1 209 ? -3.685 17.919 -3.200 1.00 43.41 209 SER A CA 1
ATOM 1532 C C . SER A 1 209 ? -3.707 19.037 -2.148 1.00 43.41 209 SER A C 1
ATOM 1534 O O . SER A 1 209 ? -4.693 19.201 -1.428 1.00 43.41 209 SER A O 1
ATOM 1536 N N . GLY A 1 210 ? -2.625 19.817 -2.086 1.00 47.28 210 GLY A N 1
ATOM 1537 C CA . GLY A 1 210 ? -2.517 21.009 -1.244 1.00 47.28 210 GLY A CA 1
ATOM 1538 C C . GLY A 1 210 ? -1.697 20.857 0.037 1.00 47.28 210 GLY A C 1
ATOM 1539 O O . GLY A 1 210 ? -1.682 21.813 0.812 1.00 47.28 210 GLY A O 1
ATOM 1540 N N . ASP A 1 211 ? -1.010 19.73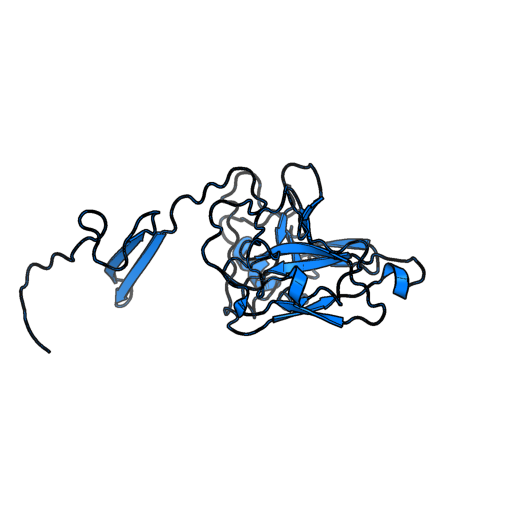1 0.257 1.00 47.75 211 ASP A N 1
ATOM 1541 C CA . ASP A 1 211 ? -0.034 19.626 1.345 1.00 47.75 211 ASP A CA 1
ATOM 1542 C C . ASP A 1 211 ? 1.307 20.229 0.893 1.00 47.75 211 ASP A C 1
ATOM 1544 O O . ASP A 1 211 ? 2.078 19.652 0.126 1.00 47.75 211 ASP A O 1
ATOM 1548 N N . VAL A 1 212 ? 1.558 21.473 1.298 1.00 45.34 212 VAL A N 1
ATOM 1549 C CA . VAL A 1 212 ? 2.931 21.966 1.403 1.00 45.34 212 VAL A CA 1
ATOM 1550 C C . VAL A 1 212 ? 3.369 21.520 2.781 1.00 45.34 212 VAL A C 1
ATOM 1552 O O . VAL A 1 212 ? 2.758 21.967 3.744 1.00 45.34 212 VAL A O 1
ATOM 1555 N N . MET A 1 213 ? 4.400 20.678 2.852 1.00 45.06 213 MET A N 1
ATOM 1556 C CA . MET A 1 213 ? 5.002 20.158 4.081 1.00 45.06 213 MET A CA 1
ATOM 1557 C C . MET A 1 213 ? 5.174 21.274 5.134 1.00 45.06 213 MET A C 1
ATOM 1559 O O . MET A 1 213 ? 6.183 21.977 5.181 1.00 45.06 213 MET A O 1
ATOM 1563 N N . GLU A 1 214 ? 4.158 21.480 5.969 1.00 51.31 214 GLU A N 1
ATOM 1564 C CA . GLU A 1 214 ? 4.129 22.522 6.992 1.00 51.31 214 GLU A CA 1
ATOM 1565 C C . GLU A 1 214 ? 4.833 21.954 8.225 1.00 51.31 214 GLU A C 1
ATOM 1567 O O . GLU A 1 214 ? 4.202 21.403 9.118 1.00 51.31 214 GLU A O 1
ATOM 1572 N N . ASN A 1 215 ? 6.163 22.088 8.247 1.00 52.31 215 ASN A N 1
ATOM 1573 C CA . ASN A 1 215 ? 7.038 21.945 9.415 1.00 52.31 215 ASN A CA 1
ATOM 1574 C C . ASN A 1 215 ? 6.919 20.606 10.175 1.00 52.31 215 ASN A C 1
ATOM 1576 O O . ASN A 1 215 ? 6.022 20.388 10.988 1.00 52.31 215 ASN A O 1
ATOM 1580 N N . THR A 1 216 ? 7.915 19.727 10.027 1.00 59.25 216 THR A N 1
ATOM 1581 C CA . THR A 1 216 ? 8.041 18.577 10.938 1.00 59.25 216 THR A CA 1
ATOM 1582 C C . THR A 1 216 ? 8.412 19.103 12.329 1.00 59.25 216 THR A C 1
ATOM 1584 O O . THR A 1 216 ? 9.489 19.666 12.522 1.00 59.25 216 THR A O 1
ATOM 1587 N N . GLU A 1 217 ? 7.519 18.960 13.306 1.00 67.62 217 GLU A N 1
ATOM 1588 C CA . GLU A 1 217 ? 7.762 19.352 14.697 1.00 67.62 217 GLU A CA 1
ATOM 1589 C C . GLU A 1 217 ? 7.731 18.121 15.614 1.0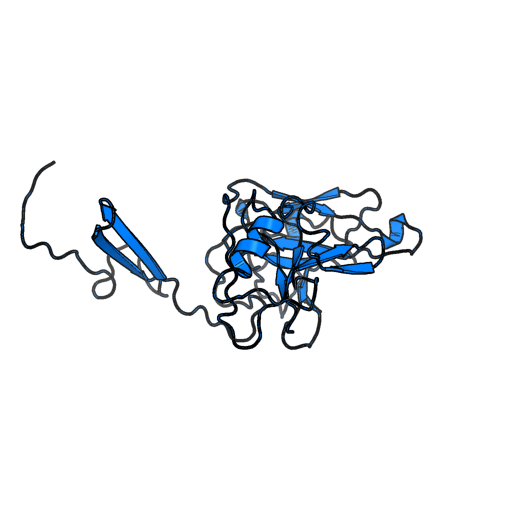0 67.62 217 GLU A C 1
ATOM 1591 O O . GLU A 1 217 ? 6.805 17.313 15.561 1.00 67.62 217 GLU A O 1
ATOM 1596 N N . ILE A 1 218 ? 8.725 17.982 16.494 1.00 67.44 218 ILE A N 1
ATOM 1597 C CA . ILE A 1 218 ? 8.781 16.944 17.530 1.00 67.44 218 ILE A CA 1
ATOM 1598 C C . ILE A 1 218 ? 8.657 17.609 18.899 1.00 67.44 218 ILE A C 1
ATOM 1600 O O . ILE A 1 218 ? 9.413 18.520 19.230 1.00 67.44 218 ILE A O 1
ATOM 1604 N N . PHE A 1 219 ? 7.744 17.102 19.728 1.00 70.25 219 PHE A N 1
ATOM 1605 C CA . PHE A 1 219 ? 7.658 17.442 21.148 1.00 70.25 219 PHE A CA 1
ATOM 1606 C C . PHE A 1 219 ? 8.165 16.269 21.983 1.00 70.25 219 PHE A C 1
ATOM 1608 O O . PHE A 1 219 ? 7.507 15.233 22.078 1.00 70.25 219 PHE A O 1
ATOM 1615 N N . LEU A 1 220 ? 9.317 16.437 22.623 1.00 69.88 220 LEU A N 1
ATOM 1616 C CA . LEU A 1 220 ? 9.839 15.492 23.600 1.00 69.88 220 LEU A CA 1
ATOM 1617 C C . LEU A 1 220 ? 9.447 15.970 24.997 1.00 69.88 220 LEU A C 1
ATOM 1619 O O . LEU A 1 220 ? 9.810 17.070 25.387 1.00 69.88 220 LEU A O 1
ATOM 1623 N N . ARG A 1 221 ? 8.711 15.160 25.758 1.00 78.31 221 ARG A N 1
ATOM 1624 C CA . ARG A 1 221 ? 8.296 15.480 27.133 1.00 78.31 221 ARG A CA 1
ATOM 1625 C C . ARG A 1 221 ? 8.815 14.419 28.091 1.00 78.31 221 ARG A C 1
ATOM 1627 O O . ARG A 1 221 ? 8.556 13.234 27.889 1.00 78.31 221 ARG A O 1
ATOM 1634 N N . LEU A 1 222 ? 9.532 14.841 29.127 1.00 74.44 222 LEU A N 1
ATOM 1635 C CA . LEU A 1 222 ? 10.067 13.969 30.166 1.00 74.44 222 LEU A CA 1
ATOM 1636 C C . LEU A 1 222 ? 9.190 14.051 31.412 1.00 74.44 222 LEU A C 1
ATOM 1638 O O . LEU A 1 222 ? 9.028 15.124 31.986 1.00 74.44 222 LEU A O 1
ATOM 1642 N N . TYR A 1 223 ? 8.677 12.909 31.857 1.00 80.31 223 TYR A N 1
ATOM 1643 C CA . TYR A 1 223 ? 7.853 12.799 33.058 1.00 80.31 223 TYR A CA 1
ATOM 1644 C C . TYR A 1 223 ? 8.580 12.019 34.157 1.00 80.31 223 TYR A C 1
ATOM 1646 O O . TYR A 1 223 ? 9.314 11.070 33.878 1.00 80.31 223 TYR A O 1
ATOM 1654 N N . SER A 1 224 ? 8.329 12.380 35.415 1.00 73.56 224 SER A N 1
ATOM 1655 C CA . SER A 1 224 ? 8.563 11.511 36.571 1.00 73.56 224 SER A CA 1
ATOM 1656 C C . SER A 1 224 ? 7.229 11.266 37.250 1.00 73.56 224 SER A C 1
ATOM 1658 O O . SER A 1 224 ? 6.630 12.189 37.800 1.00 73.56 224 SER A O 1
ATOM 1660 N N . TYR A 1 225 ? 6.774 10.014 37.226 1.00 83.50 225 TYR A N 1
ATOM 1661 C CA . TYR A 1 225 ? 5.380 9.670 37.519 1.00 83.50 225 TYR A CA 1
ATOM 1662 C C . TYR A 1 225 ? 4.434 10.483 36.614 1.00 83.50 225 TYR A C 1
ATOM 1664 O O . TYR A 1 225 ? 4.639 10.501 35.403 1.00 83.50 225 TYR A O 1
ATOM 1672 N N . ASP A 1 226 ? 3.447 11.171 37.191 1.00 80.31 226 ASP A N 1
ATOM 1673 C CA . ASP A 1 226 ? 2.467 11.987 36.463 1.00 80.31 226 ASP A CA 1
ATOM 1674 C C . ASP A 1 226 ? 2.868 13.473 36.363 1.00 80.31 226 ASP A C 1
ATOM 1676 O O . ASP A 1 226 ? 2.071 14.309 35.935 1.00 80.31 226 ASP A O 1
ATOM 1680 N N . GLU A 1 227 ? 4.093 13.831 36.764 1.00 69.06 227 GLU A N 1
ATOM 1681 C CA . GLU A 1 227 ? 4.585 15.211 36.740 1.00 69.06 227 GLU A CA 1
ATOM 1682 C C . GLU A 1 227 ? 5.565 15.420 35.575 1.00 69.06 227 GLU A C 1
ATOM 1684 O O . GLU A 1 227 ? 6.554 14.696 35.435 1.00 69.06 227 GLU A O 1
ATOM 1689 N N . LEU A 1 228 ? 5.275 16.404 34.716 1.00 75.44 228 LEU A N 1
ATOM 1690 C CA . LEU A 1 228 ? 6.157 16.826 33.625 1.00 75.44 228 LEU A CA 1
ATOM 1691 C C . LEU A 1 228 ? 7.380 17.535 34.222 1.00 75.44 228 LEU A C 1
ATOM 1693 O O . LEU A 1 228 ? 7.228 18.557 34.887 1.00 75.44 228 LEU A O 1
ATOM 1697 N N . ILE A 1 229 ? 8.575 17.004 33.972 1.00 80.88 229 ILE A N 1
ATOM 1698 C CA . ILE A 1 229 ? 9.839 17.587 34.436 1.00 80.88 229 ILE A CA 1
ATOM 1699 C C . ILE A 1 229 ? 10.389 18.570 33.403 1.00 80.88 229 ILE A C 1
ATOM 1701 O O . ILE A 1 229 ? 10.772 19.674 33.770 1.00 80.88 229 ILE A O 1
ATOM 1705 N N . GLU A 1 230 ? 10.444 18.172 32.133 1.00 80.12 230 GLU A N 1
ATOM 1706 C CA . GLU A 1 230 ? 11.023 18.980 31.053 1.00 80.12 230 GLU A CA 1
ATOM 1707 C C . GLU A 1 230 ? 10.293 18.717 29.737 1.00 80.12 230 GLU A C 1
ATOM 1709 O O . GLU A 1 230 ? 9.767 17.621 29.511 1.00 80.12 230 GLU A O 1
ATOM 1714 N N . ASP A 1 231 ? 10.321 19.695 28.838 1.00 75.44 231 ASP A N 1
ATOM 1715 C CA . ASP A 1 231 ? 9.931 19.517 27.449 1.00 75.44 231 ASP A CA 1
ATOM 1716 C C . ASP A 1 231 ? 10.948 20.146 26.490 1.00 75.44 231 ASP A C 1
ATOM 1718 O O . ASP A 1 231 ? 11.606 21.138 26.798 1.00 75.44 231 ASP A O 1
ATOM 1722 N N . ALA A 1 232 ? 11.103 19.527 25.327 1.00 67.75 232 ALA A N 1
ATOM 1723 C CA . ALA A 1 232 ? 11.886 20.044 24.223 1.00 67.75 232 ALA A CA 1
ATOM 1724 C C . ALA A 1 232 ? 11.021 20.042 22.966 1.00 67.75 232 ALA A C 1
ATOM 1726 O O . ALA A 1 232 ? 10.387 19.041 22.623 1.00 67.75 232 ALA A O 1
ATOM 1727 N N . HIS A 1 233 ? 11.018 21.175 22.275 1.00 69.44 233 HIS A N 1
ATOM 1728 C CA . HIS A 1 233 ? 10.349 21.348 20.995 1.00 69.44 233 HIS A CA 1
ATOM 1729 C C . HIS A 1 233 ? 11.409 21.452 19.910 1.00 69.44 233 HIS A C 1
ATOM 1731 O O . HIS A 1 233 ? 12.229 22.367 19.923 1.00 69.44 233 HIS A O 1
ATOM 1737 N N . ILE A 1 234 ? 11.406 20.497 18.992 1.00 69.69 234 ILE A N 1
ATOM 1738 C CA . ILE A 1 234 ? 12.326 20.435 17.862 1.00 69.69 234 ILE A CA 1
ATOM 1739 C C . ILE A 1 234 ? 11.513 20.760 16.616 1.00 69.69 234 ILE A C 1
ATOM 1741 O O . ILE A 1 234 ? 10.462 20.159 16.401 1.00 69.69 234 ILE A O 1
ATOM 1745 N N . LYS A 1 235 ? 11.985 21.702 15.804 1.00 64.50 235 LYS A N 1
ATOM 1746 C CA . LYS A 1 235 ? 11.368 22.056 14.524 1.00 64.50 235 LYS A CA 1
ATOM 1747 C C . LYS A 1 235 ? 12.371 21.821 13.410 1.00 64.50 235 LYS A C 1
ATOM 1749 O O . LYS A 1 235 ? 13.506 22.268 13.526 1.00 64.50 235 LYS A O 1
ATOM 1754 N N . PHE A 1 236 ? 11.944 21.171 12.337 1.00 65.38 236 PHE A N 1
ATOM 1755 C CA . PHE A 1 236 ? 12.734 21.056 11.118 1.00 65.38 236 PHE A CA 1
ATOM 1756 C C . PHE A 1 236 ? 12.238 22.087 10.106 1.00 65.38 236 PHE A C 1
ATOM 1758 O O . PHE A 1 236 ? 11.044 22.140 9.810 1.00 65.38 236 PHE A O 1
ATOM 1765 N N . GLN A 1 237 ? 13.153 22.920 9.610 1.00 60.28 237 GLN A N 1
ATOM 1766 C CA . GLN A 1 237 ? 12.891 23.933 8.588 1.00 60.28 237 GLN A CA 1
ATOM 1767 C C . GLN A 1 237 ? 13.926 23.837 7.464 1.00 60.28 237 GLN A C 1
ATOM 1769 O O . GLN A 1 237 ? 15.052 23.378 7.678 1.00 60.28 237 GLN A O 1
ATOM 1774 N N . ASP A 1 238 ? 13.560 24.313 6.276 1.00 57.28 238 ASP A N 1
ATOM 1775 C CA . ASP A 1 238 ? 14.493 24.433 5.159 1.00 57.28 238 ASP A CA 1
ATOM 1776 C C . ASP A 1 238 ? 15.588 25.471 5.472 1.00 57.28 238 ASP A C 1
ATOM 1778 O O . ASP A 1 238 ? 15.308 26.561 5.973 1.00 57.28 238 ASP A O 1
ATOM 1782 N N . ASN A 1 239 ? 16.836 25.157 5.103 1.00 60.56 239 ASN A N 1
ATOM 1783 C CA . ASN A 1 239 ? 18.064 25.939 5.351 1.00 60.56 239 ASN A CA 1
ATOM 1784 C C . ASN A 1 239 ? 18.688 25.850 6.760 1.00 60.56 239 ASN A C 1
ATOM 1786 O O . ASN A 1 239 ? 19.517 26.701 7.091 1.00 60.56 239 ASN A O 1
ATOM 1790 N N . MET A 1 240 ? 18.368 24.830 7.563 1.00 63.56 240 MET A N 1
ATOM 1791 C CA . MET A 1 240 ? 19.175 24.523 8.755 1.00 63.56 240 MET A CA 1
ATOM 1792 C C . MET A 1 240 ? 20.568 24.003 8.364 1.00 63.56 240 MET A C 1
ATOM 1794 O O . MET A 1 240 ? 20.733 23.326 7.343 1.00 63.56 240 MET A O 1
ATOM 1798 N N . THR A 1 241 ? 21.590 24.329 9.153 1.00 68.50 241 THR A N 1
ATOM 1799 C CA . THR A 1 241 ? 22.966 23.869 8.930 1.00 68.50 241 THR A CA 1
ATOM 1800 C C . THR A 1 241 ? 23.297 22.642 9.787 1.00 68.50 241 THR A C 1
ATOM 1802 O O . THR A 1 241 ? 22.580 22.278 10.709 1.00 68.50 241 THR A O 1
ATOM 1805 N N . LEU A 1 242 ? 24.423 21.974 9.502 1.00 66.50 242 LEU A N 1
ATOM 1806 C CA . LEU A 1 242 ? 24.973 20.922 10.380 1.00 66.50 242 LEU A CA 1
ATOM 1807 C C . LEU A 1 242 ? 25.508 21.478 11.721 1.00 66.50 242 LEU A C 1
ATOM 1809 O O . LEU A 1 242 ? 25.971 20.706 12.562 1.00 66.50 242 LEU A O 1
ATOM 1813 N N . GLY A 1 243 ? 25.538 22.804 11.887 1.00 65.25 243 GLY A N 1
ATOM 1814 C CA . GLY A 1 243 ? 25.972 23.492 13.100 1.00 65.25 243 GLY A CA 1
ATOM 1815 C C . GLY A 1 243 ? 24.793 24.040 13.902 1.00 65.25 243 GLY A C 1
ATOM 1816 O O . GLY A 1 243 ? 23.645 23.838 13.537 1.00 65.25 243 GLY A O 1
ATOM 1817 N N . LEU A 1 244 ? 25.095 24.748 14.996 1.00 62.75 244 LEU A N 1
ATOM 1818 C CA . LEU A 1 244 ? 24.066 25.517 15.695 1.00 62.75 244 LEU A CA 1
ATOM 1819 C C . LEU A 1 244 ? 23.637 26.695 14.819 1.00 62.75 244 LEU A C 1
ATOM 1821 O O . LEU A 1 244 ? 24.499 27.493 14.445 1.00 62.75 244 LEU A O 1
ATOM 1825 N N . ASP A 1 245 ? 22.340 26.831 14.571 1.00 66.62 245 ASP A N 1
ATOM 1826 C CA . ASP A 1 245 ? 21.717 27.912 13.814 1.00 66.62 245 ASP A CA 1
ATOM 1827 C C . ASP A 1 245 ? 21.211 29.002 14.779 1.00 66.62 245 ASP A C 1
ATOM 1829 O O . ASP A 1 245 ? 20.123 28.886 15.356 1.00 66.62 245 ASP A O 1
ATOM 1833 N N . PRO A 1 246 ? 21.976 30.089 15.017 1.00 62.47 246 PRO A N 1
ATOM 1834 C CA . PRO A 1 246 ? 21.636 31.063 16.048 1.00 62.47 246 PRO A CA 1
ATOM 1835 C C . PRO A 1 246 ? 20.331 31.790 15.705 1.00 62.47 246 PRO A C 1
ATOM 1837 O O . PRO A 1 246 ? 20.239 32.467 14.684 1.00 62.47 246 PRO A O 1
ATOM 1840 N N . GLY A 1 247 ? 19.334 31.678 16.585 1.00 58.06 247 GLY A N 1
ATOM 1841 C CA . GLY A 1 247 ? 17.979 32.199 16.366 1.00 58.06 247 GLY A CA 1
ATOM 1842 C C . GLY A 1 247 ? 16.940 31.116 16.057 1.00 58.06 247 GLY A C 1
ATOM 1843 O O . GLY A 1 247 ? 15.758 31.368 16.274 1.00 58.06 247 GLY A O 1
ATOM 1844 N N . TYR A 1 248 ? 17.382 29.923 15.648 1.00 54.44 248 TYR A N 1
ATOM 1845 C CA . TYR A 1 248 ? 16.558 28.719 15.502 1.00 54.44 248 TYR A CA 1
ATOM 1846 C C . TYR A 1 248 ? 16.853 27.712 16.622 1.00 54.44 248 TYR A C 1
ATOM 1848 O O . TYR A 1 248 ? 15.925 27.227 17.266 1.00 54.44 248 TYR A O 1
ATOM 1856 N N . ASP A 1 249 ? 18.133 27.506 16.950 1.00 61.41 249 ASP A N 1
ATOM 1857 C CA . ASP A 1 249 ? 18.550 26.684 18.085 1.00 61.41 249 ASP A CA 1
ATOM 1858 C C . ASP A 1 249 ? 18.526 27.479 19.391 1.00 61.41 249 ASP A C 1
ATOM 1860 O O . ASP A 1 249 ? 19.292 28.429 19.606 1.00 61.41 249 ASP A O 1
ATOM 1864 N N . LEU A 1 250 ? 17.635 27.077 20.298 1.00 58.44 250 LEU A N 1
ATOM 1865 C CA . LEU A 1 250 ? 17.500 27.680 21.618 1.00 58.44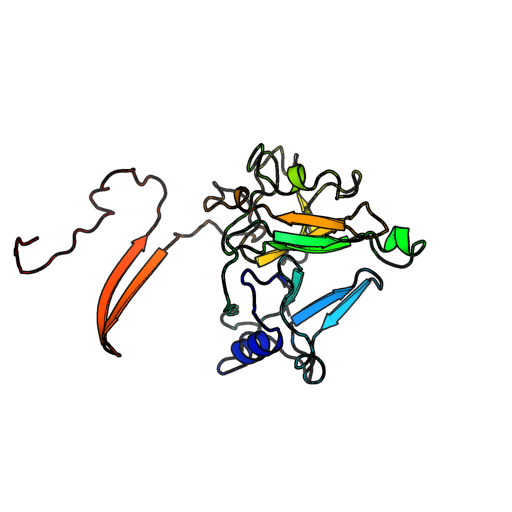 250 LEU A CA 1
ATOM 1866 C C . LEU A 1 250 ? 18.371 26.938 22.634 1.00 58.44 250 LEU A C 1
ATOM 1868 O O . LEU A 1 250 ? 18.187 25.754 22.909 1.00 58.44 250 LEU A O 1
ATOM 1872 N N . GLY A 1 251 ? 19.311 27.658 23.245 1.00 56.75 251 GLY A N 1
ATOM 1873 C CA . GLY A 1 251 ? 20.069 27.140 24.380 1.00 56.75 251 GLY A CA 1
ATOM 1874 C C . GLY A 1 251 ? 19.183 26.991 25.618 1.00 56.75 251 GLY A C 1
ATOM 1875 O O . GLY A 1 251 ? 18.449 27.912 25.980 1.00 56.75 251 GLY A O 1
ATOM 1876 N N . ILE A 1 252 ? 19.293 25.856 26.311 1.00 55.50 252 ILE A N 1
ATOM 1877 C CA . ILE A 1 252 ? 18.635 25.647 27.606 1.00 55.50 252 ILE A CA 1
ATOM 1878 C C . ILE A 1 252 ? 19.161 26.675 28.616 1.00 55.50 252 ILE A C 1
ATOM 1880 O O . ILE A 1 252 ? 20.346 26.698 28.958 1.00 55.50 252 ILE A O 1
ATOM 1884 N N . PHE A 1 253 ? 18.264 27.518 29.130 1.00 52.56 253 PHE A N 1
ATOM 1885 C CA . PHE A 1 253 ? 18.574 28.432 30.224 1.00 52.56 253 PHE A CA 1
ATOM 1886 C C . PHE A 1 253 ? 18.314 27.747 31.567 1.00 52.56 253 PHE A C 1
ATOM 1888 O O . PHE A 1 253 ? 17.175 27.654 32.021 1.00 52.56 253 PHE A O 1
ATOM 1895 N N . SER A 1 254 ? 19.374 27.319 32.254 1.00 53.50 254 SER A N 1
ATOM 1896 C CA . SER A 1 254 ? 19.284 26.875 33.647 1.00 53.50 254 SER A CA 1
ATOM 1897 C C . SER A 1 254 ? 19.900 27.918 34.590 1.00 53.50 254 SER A C 1
ATOM 1899 O O . SER A 1 254 ? 20.979 28.462 34.354 1.00 53.50 254 SER A O 1
ATOM 1901 N N . ARG A 1 255 ? 19.228 28.212 35.714 1.00 44.06 255 ARG A N 1
ATOM 1902 C CA . ARG A 1 255 ? 19.707 29.169 36.742 1.00 44.06 255 ARG A CA 1
ATOM 1903 C C . ARG A 1 255 ? 20.868 28.637 37.605 1.00 44.06 255 ARG A C 1
ATOM 1905 O O . ARG A 1 255 ? 21.191 29.231 38.633 1.00 44.06 255 ARG A O 1
ATOM 1912 N N . ARG A 1 256 ? 21.511 27.533 37.212 1.00 42.50 256 ARG A N 1
ATOM 1913 C CA . ARG A 1 256 ? 22.683 26.959 37.885 1.00 42.50 256 ARG A CA 1
ATOM 1914 C C . ARG A 1 256 ? 23.771 26.653 36.860 1.00 42.50 256 ARG A C 1
ATOM 1916 O O . ARG A 1 256 ? 23.705 25.651 36.161 1.00 42.50 256 ARG A O 1
ATOM 1923 N N . GLN A 1 257 ? 24.826 27.468 36.839 1.00 40.62 257 GLN A N 1
ATOM 1924 C CA . GLN A 1 257 ? 26.121 27.003 36.346 1.00 40.62 257 GLN A CA 1
ATOM 1925 C C . GLN A 1 257 ? 26.677 25.997 37.358 1.00 40.62 257 GLN A C 1
ATOM 1927 O O . GLN A 1 257 ? 27.329 26.372 38.330 1.00 40.62 257 GLN A O 1
ATOM 1932 N N . THR A 1 258 ? 26.416 24.714 37.144 1.00 38.66 258 THR A N 1
ATOM 1933 C CA . THR A 1 258 ? 27.140 23.639 37.825 1.00 38.66 258 THR A CA 1
ATOM 1934 C C . THR A 1 258 ? 27.876 22.813 36.785 1.00 38.66 258 THR A C 1
ATOM 1936 O O . THR A 1 258 ? 27.256 22.168 35.946 1.00 38.66 258 THR A O 1
ATOM 1939 N N . LYS A 1 259 ? 29.212 22.856 36.839 1.00 35.72 259 LYS A N 1
ATOM 1940 C CA . LYS A 1 259 ? 30.076 21.855 36.206 1.00 35.72 259 LYS A CA 1
ATOM 1941 C C . LYS A 1 259 ? 29.995 20.554 37.006 1.00 35.72 259 LYS A C 1
ATOM 1943 O O . LYS A 1 259 ? 30.065 20.619 38.232 1.00 35.72 259 LYS A O 1
ATOM 1948 N N . GLY A 1 260 ? 29.987 19.405 36.335 1.00 34.72 260 GLY A N 1
ATOM 1949 C CA . GLY A 1 260 ? 30.361 18.140 36.974 1.00 34.72 260 GLY A CA 1
ATOM 1950 C C . GLY A 1 260 ? 29.975 16.886 36.193 1.00 34.72 260 GLY A C 1
ATOM 1951 O O . GLY A 1 260 ? 28.787 16.610 36.120 1.00 34.72 260 GLY A O 1
ATOM 1952 N N . CYS A 1 261 ? 31.022 16.196 35.708 1.00 36.56 261 CYS A N 1
ATOM 1953 C CA . CYS A 1 261 ? 31.157 14.853 35.109 1.00 36.56 261 CYS A CA 1
ATOM 1954 C C . CYS A 1 261 ? 30.094 14.346 34.131 1.00 36.56 261 CYS A C 1
ATOM 1956 O O . CYS A 1 261 ? 29.001 13.957 34.586 1.00 36.56 261 CYS A O 1
#

Secondary structure (DSSP, 8-st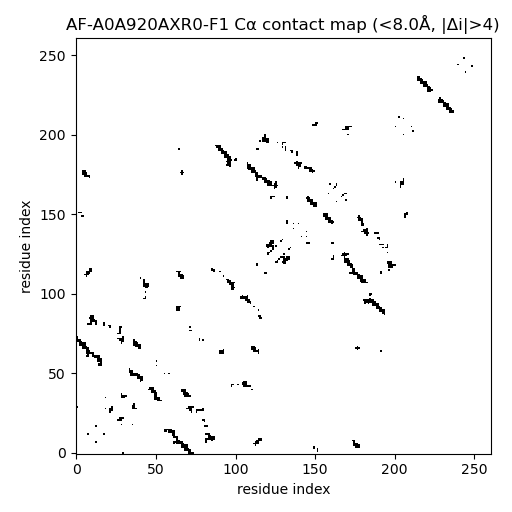ate):
--EEEE--SSBS-BHHHHHHHHHSSS--B-EETTEEEEEEEETTTTEEEEEETTTGGG--BPPTTB-EEEEBPTTS-------SBPP-S-EEEEE--HHHHTTTSS-SEEEEE--SSSEEE-STTT-SSS-HHHHTTTTB-GGG-SEEEEETTTTEEEEE-TTTTTT---EE-TTBEEEEEB--SS-EEEEE-GGGEES---S---S-TT-----EEEEEEEEETTEEEEEEEEEE-TT--SS--BTTBPPP--S------

Solvent-accessible surface area (backbone atoms only — not comparable to full-atom values): 14664 Å² total; per-residue (Å²): 121,71,67,45,55,27,24,42,29,31,40,82,30,33,49,41,56,42,50,50,62,26,50,44,86,83,46,21,48,24,70,58,91,59,33,40,40,38,29,41,71,40,30,58,75,68,43,81,48,62,35,27,76,88,46,30,85,76,57,48,51,51,56,53,26,34,26,30,42,35,24,41,30,86,93,46,87,66,64,75,76,84,71,61,46,73,71,91,56,68,43,61,31,80,38,36,9,26,17,71,56,48,80,63,50,34,28,29,49,34,57,27,17,37,37,37,81,41,30,32,23,38,17,50,61,49,28,82,73,44,12,44,48,71,72,30,50,94,53,29,23,79,94,49,62,38,40,32,34,66,38,80,87,71,85,41,70,52,77,46,34,57,71,25,87,83,55,42,42,34,48,39,42,51,14,38,23,32,34,36,32,27,59,43,59,85,50,47,70,44,57,51,52,58,78,19,55,40,93,69,74,83,88,49,69,58,70,55,94,84,72,68,90,77,57,62,69,48,80,50,73,43,64,60,86,96,43,79,75,49,75,46,80,46,74,53,64,93,87,71,62,101,59,88,43,87,89,76,58,80,79,87,86,66,101,64,96,71,89,80,135

Foldseek 3Di:
DLKAKFAALAPPAQQLNQCCQQCPDQHFWDDDVFFTQKWAADQLQRDTDTDGVVRSVPVGHGDAQAMIMTDTDPPDPNDGDHDHHHDPFKDKDKAAASCVLVVRRGHLKGKTWNNHQFKFWAECLQPVPRHQLVQCVVFFDVVLSFWWFAQSVPPGTDTHHCCPPNRQTEIEHRGHITITGTPHHVMDMGINGSVRGDHDPPPDDNSDPPDPPDWDKDWDWDDDVPHTDDIDIDTDDPPDDPDDDPPRDDDDDDPDPDDDD

Mean predicted aligned error: 11.93 Å